Protein AF-A0A1I4SKR3-F1 (afdb_monomer_lite)

pLDDT: mean 77.82, std 13.97, range [30.53, 96.19]

Secondary structure (DSSP, 8-state):
---------HHHHHHHHHHHHHHTSPPPPBPP---SSS-EEEEEEE-EEEEEETTEEEEE-SS-EEEEEPPB--TTS-SS--B--PPEEEEEE--SEEEEEEEEEEETTEEEEEEEE-TTS--EEEEEEPPHHHHHHHHHHHHHHHHHHHHHHHHHHHHHHHHHTT-TTTTHHHHHHHHHHHHHHHHHHHHHHT--EEEEEEEEEEEEEEE-SSS-EEEEEETTS-EEE--SS---TT-EEEEEEEE-TTS--EEEEEEEE-

Structure (mmCIF, N/CA/C/O backbone):
data_AF-A0A1I4SKR3-F1
#
_entry.id   AF-A0A1I4SKR3-F1
#
loop_
_atom_site.group_PDB
_atom_site.id
_atom_site.type_symbol
_atom_site.label_atom_id
_atom_site.label_alt_id
_atom_site.label_comp_id
_atom_site.label_asym_id
_atom_site.label_entity_id
_atom_site.label_seq_id
_atom_site.pdbx_PDB_ins_code
_atom_site.Cartn_x
_atom_site.Cartn_y
_atom_site.Cartn_z
_atom_site.occupancy
_atom_site.B_iso_or_equiv
_atom_site.auth_seq_id
_atom_site.auth_comp_id
_atom_site.auth_asym_id
_atom_site.auth_atom_id
_atom_site.pdbx_PDB_model_num
ATOM 1 N N . MET A 1 1 ? -68.432 0.008 3.374 1.00 42.28 1 MET A N 1
ATOM 2 C CA . MET A 1 1 ? -66.997 0.333 3.504 1.00 42.28 1 MET A CA 1
ATOM 3 C C . MET A 1 1 ? -66.406 -0.691 4.451 1.00 42.28 1 MET A C 1
ATOM 5 O O . MET A 1 1 ? -66.532 -0.527 5.656 1.00 42.28 1 MET A O 1
ATOM 9 N N . GLU A 1 2 ? -65.888 -1.794 3.919 1.00 43.28 2 GLU A N 1
ATOM 10 C CA . GLU A 1 2 ? -65.204 -2.804 4.731 1.00 43.28 2 GLU A CA 1
ATOM 11 C C . GLU A 1 2 ? -63.733 -2.415 4.856 1.00 43.28 2 GLU A C 1
ATOM 13 O O . GLU A 1 2 ? -63.053 -2.149 3.867 1.00 43.28 2 GLU A O 1
ATOM 18 N N . SER A 1 3 ? -63.286 -2.293 6.101 1.00 49.47 3 SER A N 1
ATOM 19 C CA . SER A 1 3 ? -61.917 -1.965 6.473 1.00 49.47 3 SER A CA 1
ATOM 20 C C . SER A 1 3 ? -61.122 -3.269 6.516 1.00 49.47 3 SER A C 1
ATOM 22 O O . SER A 1 3 ? -61.355 -4.129 7.367 1.00 49.47 3 SER A O 1
ATOM 24 N N . THR A 1 4 ? -60.212 -3.439 5.560 1.00 56.16 4 THR A N 1
ATOM 25 C CA . THR A 1 4 ? -59.304 -4.585 5.514 1.00 56.16 4 THR A CA 1
ATOM 26 C C . THR A 1 4 ? -58.179 -4.354 6.518 1.00 56.16 4 THR A C 1
ATOM 28 O O . THR A 1 4 ? -57.256 -3.578 6.270 1.00 56.16 4 THR A O 1
ATOM 31 N N . GLN A 1 5 ? -58.254 -5.011 7.674 1.00 52.78 5 GLN A N 1
ATOM 32 C CA . GLN A 1 5 ? -57.160 -5.020 8.643 1.00 52.78 5 GLN A CA 1
ATOM 33 C C . GLN A 1 5 ? -56.020 -5.904 8.121 1.00 52.78 5 GLN A C 1
ATOM 35 O O . GLN A 1 5 ? -56.129 -7.128 8.069 1.00 52.78 5 GLN A O 1
ATOM 40 N N . SER A 1 6 ? -54.924 -5.264 7.713 1.00 67.12 6 SER A N 1
ATOM 41 C CA . SER A 1 6 ? -53.676 -5.936 7.344 1.00 67.12 6 SER A CA 1
ATOM 42 C C . SER A 1 6 ? -53.076 -6.632 8.568 1.00 67.12 6 SER A C 1
ATOM 44 O O . SER A 1 6 ? -52.784 -5.991 9.579 1.00 67.12 6 SER A O 1
ATOM 46 N N . THR A 1 7 ? -52.914 -7.952 8.488 1.00 81.00 7 THR A N 1
ATOM 47 C CA . THR A 1 7 ? -52.282 -8.772 9.526 1.00 81.00 7 THR A CA 1
ATOM 48 C C . THR A 1 7 ? -50.783 -8.867 9.247 1.00 81.00 7 THR A C 1
ATOM 50 O O . THR A 1 7 ? -50.362 -9.458 8.257 1.00 81.00 7 THR A O 1
ATOM 53 N N . LEU A 1 8 ? -49.975 -8.271 10.128 1.00 82.00 8 LEU A N 1
ATOM 54 C CA . LEU A 1 8 ? -48.512 -8.362 10.091 1.00 82.00 8 LEU A CA 1
ATOM 55 C C . LEU A 1 8 ? -48.060 -9.820 10.206 1.00 82.00 8 LEU A C 1
ATOM 57 O O . LEU A 1 8 ? -48.486 -10.549 11.106 1.00 82.00 8 LEU A O 1
ATOM 61 N N . THR A 1 9 ? -47.172 -10.241 9.308 1.00 90.81 9 THR A N 1
ATOM 62 C CA . THR A 1 9 ? -46.654 -11.607 9.308 1.00 90.81 9 THR A CA 1
ATOM 63 C C . THR A 1 9 ? -45.548 -11.773 10.351 1.00 90.81 9 THR A C 1
ATOM 65 O O . THR A 1 9 ? -44.894 -10.823 10.786 1.00 90.81 9 THR A O 1
ATOM 68 N N . LYS A 1 10 ? -45.277 -13.021 10.746 1.00 86.06 10 LYS A N 1
ATOM 69 C CA . LYS A 1 10 ? -44.179 -13.357 11.670 1.00 86.06 10 LYS A CA 1
ATOM 70 C C . LYS A 1 10 ? -42.808 -12.891 11.150 1.00 86.06 10 LYS A C 1
ATOM 72 O O . LYS A 1 10 ? -41.920 -12.593 11.946 1.00 86.06 10 LYS A O 1
ATOM 77 N N . GLN A 1 11 ? -42.654 -12.816 9.828 1.00 85.44 11 GLN A N 1
ATOM 78 C CA . GLN A 1 11 ? -41.444 -12.353 9.154 1.00 85.44 11 GLN A CA 1
ATOM 79 C C . GLN A 1 11 ? -41.268 -10.838 9.312 1.00 85.44 11 GLN A C 1
ATOM 81 O O . GLN A 1 11 ? -40.172 -10.392 9.645 1.00 85.44 11 GLN A O 1
ATOM 86 N N . ASP A 1 12 ? -42.356 -10.071 9.201 1.00 84.56 12 ASP A N 1
ATOM 87 C CA . ASP A 1 12 ? -42.346 -8.620 9.419 1.00 84.56 12 ASP A CA 1
ATOM 88 C C . ASP A 1 12 ? -41.968 -8.277 10.863 1.00 84.56 12 ASP A C 1
ATOM 90 O O . ASP A 1 12 ? -41.161 -7.383 11.101 1.00 84.56 12 ASP A O 1
ATOM 94 N N . ILE A 1 13 ? -42.474 -9.046 11.834 1.00 85.81 13 ILE A N 1
ATOM 95 C CA . ILE A 1 13 ? -42.134 -8.877 13.255 1.00 85.81 13 ILE A CA 1
ATOM 96 C C . ILE A 1 13 ? -40.645 -9.167 13.505 1.00 85.81 13 ILE A C 1
ATOM 98 O O . ILE A 1 13 ? -39.992 -8.449 14.262 1.00 85.81 13 ILE A O 1
ATOM 102 N N . GLN A 1 14 ? -40.073 -10.191 12.862 1.00 83.31 14 GLN A N 1
ATOM 103 C CA . GLN A 1 14 ? -38.639 -10.485 12.978 1.00 83.31 14 GLN A CA 1
ATOM 104 C C . GLN A 1 14 ? -37.768 -9.390 12.353 1.00 83.31 14 GLN A C 1
ATOM 106 O O . GLN A 1 14 ? -36.755 -9.011 12.941 1.00 83.31 14 GLN A O 1
ATOM 111 N N . LEU A 1 15 ? -38.178 -8.855 11.202 1.00 77.06 15 LEU A N 1
ATOM 112 C CA . LEU A 1 15 ? -37.478 -7.769 10.517 1.00 77.06 15 LEU A CA 1
ATOM 113 C C . LEU A 1 15 ? -37.535 -6.476 11.342 1.00 77.06 15 LEU A C 1
ATOM 115 O O . LEU A 1 15 ? -36.511 -5.823 11.535 1.00 77.06 15 LEU A O 1
ATOM 119 N N . LEU A 1 16 ? -38.696 -6.167 11.926 1.00 74.50 16 LEU A N 1
ATOM 120 C CA . LEU A 1 16 ? -38.876 -5.024 12.819 1.00 74.50 16 LEU A CA 1
ATOM 121 C C . LEU A 1 16 ? -38.010 -5.151 14.081 1.00 74.50 16 LEU A C 1
ATOM 123 O O . LEU A 1 16 ? -37.341 -4.196 14.465 1.00 74.50 16 LEU A O 1
ATOM 127 N N . ASN A 1 17 ? -37.955 -6.339 14.692 1.00 77.31 17 ASN A N 1
ATOM 128 C CA . ASN A 1 17 ? -37.116 -6.594 15.865 1.00 77.31 17 ASN A CA 1
ATOM 129 C C . ASN A 1 17 ? -35.616 -6.500 15.545 1.00 77.31 17 ASN A C 1
ATOM 131 O O . ASN A 1 17 ? -34.853 -5.976 16.354 1.00 77.31 17 ASN A O 1
ATOM 135 N N . ALA A 1 18 ? -35.187 -6.959 14.366 1.00 70.00 18 ALA A N 1
ATOM 136 C CA . ALA A 1 18 ? -33.804 -6.821 13.915 1.00 70.00 18 ALA A CA 1
ATOM 137 C C . ALA A 1 18 ? -33.423 -5.350 13.662 1.00 70.00 18 ALA A C 1
ATOM 139 O O . ALA A 1 18 ? -32.317 -4.933 14.010 1.00 70.00 18 ALA A O 1
ATOM 140 N N . LEU A 1 19 ? -34.344 -4.548 13.113 1.00 65.38 19 LEU A N 1
ATOM 141 C CA . LEU A 1 19 ? -34.159 -3.105 12.933 1.00 65.38 19 LEU A CA 1
ATOM 142 C C . LEU A 1 19 ? -34.101 -2.372 14.283 1.00 65.38 19 LEU A C 1
ATOM 144 O O . LEU A 1 19 ? -33.161 -1.613 14.518 1.00 65.38 19 LEU A O 1
ATOM 148 N N . TYR A 1 20 ? -35.014 -2.682 15.209 1.00 62.62 20 TYR A N 1
ATOM 149 C CA . TYR A 1 20 ? -35.018 -2.128 16.570 1.00 62.62 20 TYR A CA 1
ATOM 150 C C . TYR A 1 20 ? -33.764 -2.499 17.374 1.00 62.62 20 TYR A C 1
ATOM 152 O O . TYR A 1 20 ? -33.260 -1.688 18.153 1.00 62.62 20 TYR A O 1
ATOM 160 N N . ALA A 1 21 ? -33.233 -3.710 17.192 1.00 60.94 21 ALA A N 1
ATOM 161 C CA . ALA A 1 21 ? -31.987 -4.134 17.830 1.00 60.94 21 ALA A CA 1
ATOM 162 C C . ALA A 1 21 ? -30.763 -3.381 17.279 1.00 60.94 21 ALA A C 1
ATOM 164 O O . ALA A 1 21 ? -29.801 -3.154 18.012 1.00 60.94 21 ALA A O 1
ATOM 165 N N . ARG A 1 22 ? -30.806 -2.952 16.010 1.00 55.16 22 ARG A N 1
ATOM 166 C CA . ARG A 1 22 ? -29.762 -2.124 15.389 1.00 55.16 22 ARG A CA 1
ATOM 167 C C . ARG A 1 22 ? -29.790 -0.678 15.886 1.00 55.16 22 ARG A C 1
ATOM 169 O O . ARG A 1 22 ? -28.734 -0.081 16.051 1.00 55.16 22 ARG A O 1
ATOM 176 N N . GLU A 1 23 ? -30.978 -0.137 16.146 1.00 48.31 23 GLU A N 1
ATOM 177 C CA . GLU A 1 23 ? -31.173 1.251 16.590 1.00 48.31 23 GLU A CA 1
ATOM 178 C C . GLU A 1 23 ? -30.823 1.466 18.074 1.00 48.31 23 GLU A C 1
ATOM 180 O O . GLU A 1 23 ? -30.451 2.565 18.476 1.00 48.31 23 GLU A O 1
ATOM 185 N N . LYS A 1 24 ? -30.864 0.404 18.890 1.00 45.53 24 LYS A N 1
ATOM 186 C CA . LYS A 1 24 ? -30.485 0.441 20.313 1.00 45.53 24 LYS A CA 1
ATOM 187 C C . LYS A 1 24 ? -29.002 0.194 20.593 1.00 45.53 24 LYS A C 1
ATOM 189 O O . LYS A 1 24 ? -28.629 0.105 21.764 1.00 45.53 24 LYS A O 1
ATOM 194 N N . GLN A 1 25 ? -28.151 0.065 19.574 1.00 47.59 25 GLN A N 1
ATOM 195 C CA . GLN A 1 25 ? -26.717 -0.002 19.844 1.00 47.59 25 GLN A CA 1
ATOM 196 C C . GLN A 1 25 ? -26.271 1.332 20.461 1.00 47.59 25 GLN A C 1
ATOM 198 O O . GLN A 1 25 ? -26.585 2.386 19.901 1.00 47.59 25 GLN A O 1
ATOM 203 N N . PRO A 1 26 ? -25.596 1.314 21.627 1.00 53.06 26 PRO A N 1
ATOM 204 C CA . PRO A 1 26 ? -25.119 2.534 22.258 1.00 53.06 26 PRO A CA 1
ATOM 205 C C . PRO A 1 26 ? -24.290 3.312 21.241 1.00 53.06 26 PRO A C 1
ATOM 207 O O . PRO A 1 26 ? -23.460 2.730 20.539 1.00 53.06 26 PRO A O 1
ATOM 210 N N . ILE A 1 27 ? -24.548 4.618 21.138 1.00 55.78 27 ILE A N 1
ATOM 211 C CA . ILE A 1 27 ? -23.764 5.504 20.278 1.00 55.78 27 ILE A CA 1
ATOM 212 C C . ILE A 1 27 ? -22.307 5.303 20.697 1.00 55.78 27 ILE A C 1
ATOM 214 O O . ILE A 1 27 ? -21.999 5.562 21.863 1.00 55.78 27 ILE A O 1
ATOM 218 N N . PRO A 1 28 ? -21.426 4.809 19.807 1.00 58.53 28 PRO A N 1
ATOM 219 C CA . PRO A 1 28 ? -20.050 4.555 20.184 1.00 58.53 28 PRO A CA 1
ATOM 220 C C . PRO A 1 28 ? -19.470 5.866 20.706 1.00 58.53 28 PRO A C 1
ATOM 222 O O . PRO A 1 28 ? -19.569 6.906 20.053 1.00 58.53 28 PRO A O 1
ATOM 225 N N . THR A 1 29 ? -18.937 5.836 21.921 1.00 71.25 29 THR A N 1
ATOM 226 C CA . THR A 1 29 ? -18.382 7.025 22.561 1.00 71.25 29 THR A CA 1
ATOM 227 C C . THR A 1 29 ? -17.075 7.376 21.863 1.00 71.25 29 THR A C 1
ATOM 229 O O . THR A 1 29 ? -16.289 6.497 21.505 1.00 71.25 29 THR A O 1
ATOM 232 N N . LYS A 1 30 ? -16.821 8.665 21.630 1.00 72.94 30 LYS A N 1
ATOM 233 C CA . LYS A 1 30 ? -15.507 9.085 21.137 1.00 72.94 30 LYS A CA 1
ATOM 234 C C . LYS A 1 30 ? -14.473 8.707 22.194 1.00 72.94 30 LYS A C 1
ATOM 236 O O . LYS A 1 30 ? -14.622 9.123 23.343 1.00 72.94 30 LYS A O 1
ATOM 241 N N . LEU A 1 31 ? -13.453 7.938 21.819 1.00 71.44 31 LEU A N 1
ATOM 242 C CA . LEU A 1 31 ? -12.394 7.580 22.761 1.00 71.44 31 LEU A CA 1
ATOM 243 C C . LEU A 1 31 ? -11.727 8.873 23.257 1.00 71.44 31 LEU A C 1
ATOM 245 O O . LEU A 1 31 ? -11.331 9.718 22.451 1.00 71.44 31 LEU A O 1
ATOM 249 N N . LEU A 1 32 ? -11.699 9.065 24.581 1.00 60.09 32 LEU A N 1
ATOM 250 C CA . LEU A 1 32 ? -11.096 10.236 25.216 1.00 60.09 32 LEU A CA 1
ATOM 251 C C . LEU A 1 32 ? -9.580 10.155 25.057 1.00 60.09 32 LEU A C 1
ATOM 253 O O . LEU A 1 32 ? -8.965 9.145 25.391 1.00 60.09 32 LEU A O 1
ATOM 257 N N . LEU A 1 33 ? -8.990 11.228 24.544 1.00 58.34 33 LEU A N 1
ATOM 258 C CA . LEU A 1 33 ? -7.577 11.274 24.192 1.00 58.34 33 LEU A CA 1
ATOM 259 C C . LEU A 1 33 ? -6.827 12.136 25.188 1.00 58.34 33 LEU A C 1
ATOM 261 O O . LEU A 1 33 ? -7.267 13.242 25.508 1.00 58.34 33 LEU A O 1
ATOM 265 N N . LEU A 1 34 ? -5.690 11.634 25.670 1.00 55.34 34 LEU A N 1
ATOM 266 C CA . LEU A 1 34 ? -4.773 12.462 26.440 1.00 55.34 34 LEU A CA 1
ATOM 267 C C . LEU A 1 34 ? -4.156 13.508 25.508 1.00 55.34 34 LEU A C 1
ATOM 269 O O . LEU A 1 34 ? -3.667 13.193 24.428 1.00 55.34 34 LEU A O 1
ATOM 273 N N . ASN A 1 35 ? -4.201 14.764 25.926 1.00 51.62 35 ASN A N 1
ATOM 274 C CA . ASN A 1 35 ? -3.724 15.887 25.136 1.00 51.62 35 ASN A CA 1
ATOM 275 C C . ASN A 1 35 ? -2.200 15.998 25.295 1.00 51.62 35 ASN A C 1
ATOM 277 O O . ASN A 1 35 ? -1.702 16.627 26.230 1.00 51.62 35 ASN A O 1
ATOM 281 N N . SER A 1 36 ? -1.452 15.317 24.430 1.00 57.09 36 SER A N 1
ATOM 282 C CA . SER A 1 36 ? 0.006 15.422 24.361 1.00 57.09 36 SER A CA 1
ATOM 283 C C . SER A 1 36 ? 0.501 15.019 22.971 1.00 57.09 36 SER A C 1
ATOM 285 O O . SER A 1 36 ? -0.023 14.079 22.379 1.00 57.09 36 SER A O 1
ATOM 287 N N . ASN A 1 37 ? 1.554 15.682 22.466 1.00 66.94 37 ASN A N 1
ATOM 288 C CA . ASN A 1 37 ? 2.295 15.342 21.229 1.00 66.94 37 ASN A CA 1
ATOM 289 C C . ASN A 1 37 ? 3.022 13.976 21.319 1.00 66.94 37 ASN A C 1
ATOM 291 O O . ASN A 1 37 ? 4.115 13.775 20.793 1.00 66.94 37 ASN A O 1
ATOM 295 N N . THR A 1 38 ? 2.455 13.039 22.061 1.00 80.88 38 THR A N 1
ATOM 296 C CA . THR A 1 38 ? 2.949 11.696 22.306 1.00 80.88 38 THR A CA 1
ATOM 297 C C . THR A 1 38 ? 2.208 10.741 21.396 1.00 80.88 38 THR A C 1
ATOM 299 O O . THR A 1 38 ? 0.989 10.825 21.252 1.00 80.88 38 THR A O 1
ATOM 302 N N . LYS A 1 39 ? 2.942 9.791 20.825 1.00 87.25 39 LYS A N 1
ATOM 303 C CA . LYS A 1 39 ? 2.353 8.666 20.107 1.00 87.25 39 LYS A CA 1
ATOM 304 C C . LYS A 1 39 ? 1.364 7.932 21.019 1.00 87.25 39 LYS A C 1
ATOM 306 O O . LYS A 1 39 ? 1.722 7.535 22.124 1.00 87.25 39 LYS A O 1
ATOM 311 N N . GLN A 1 40 ? 0.148 7.737 20.531 1.00 91.38 40 GLN A N 1
ATOM 312 C CA . GLN A 1 40 ? -0.914 6.988 21.192 1.00 91.38 40 GLN A CA 1
ATOM 313 C C . GLN A 1 40 ? -1.225 5.722 20.410 1.00 91.38 40 GLN A C 1
ATOM 315 O O . GLN A 1 40 ? -0.973 5.642 19.203 1.00 91.38 40 GLN A O 1
ATOM 320 N N . GLN A 1 41 ? -1.748 4.723 21.117 1.00 92.75 41 GLN A N 1
ATOM 321 C CA . GLN A 1 41 ? -2.132 3.449 20.532 1.00 92.75 41 GLN A CA 1
ATOM 322 C C . GLN A 1 41 ? -3.514 3.024 21.013 1.00 92.75 41 GLN A C 1
ATOM 324 O O . GLN A 1 41 ? -3.855 3.206 22.178 1.00 92.75 41 GLN A O 1
ATOM 329 N N . VAL A 1 42 ? -4.300 2.461 20.100 1.00 93.00 42 VAL A N 1
ATOM 330 C CA . VAL A 1 42 ? -5.578 1.806 20.389 1.00 93.00 42 VAL A CA 1
ATOM 331 C C . VAL A 1 42 ? -5.518 0.418 19.770 1.00 93.00 42 VAL A C 1
ATOM 333 O O . VAL A 1 42 ? -5.197 0.283 18.590 1.00 93.00 42 VAL A O 1
ATOM 336 N N . ASN A 1 43 ? -5.804 -0.598 20.578 1.00 94.44 43 ASN A N 1
ATOM 337 C CA . ASN A 1 43 ? -5.942 -1.982 20.145 1.00 94.44 43 ASN A CA 1
ATOM 338 C C . ASN A 1 43 ? -7.414 -2.379 20.283 1.00 94.44 43 ASN A C 1
ATOM 340 O O . ASN A 1 43 ? -8.034 -2.091 21.307 1.00 94.44 43 ASN A O 1
ATOM 344 N N . GLY A 1 44 ? -7.969 -3.017 19.260 1.00 93.94 44 GLY A N 1
ATOM 345 C CA . GLY A 1 44 ? -9.296 -3.604 19.332 1.00 93.94 44 GLY A CA 1
ATOM 346 C C . GLY A 1 44 ? -9.720 -4.246 18.020 1.00 93.94 44 GLY A C 1
ATOM 347 O O . GLY A 1 44 ? -9.011 -4.206 17.016 1.00 93.94 44 GLY A O 1
ATOM 348 N N . ILE A 1 45 ? -10.920 -4.822 18.017 1.00 94.94 45 ILE A N 1
ATOM 349 C CA . ILE A 1 45 ? -11.530 -5.358 16.798 1.00 94.94 45 ILE A CA 1
ATOM 350 C C . ILE A 1 45 ? -12.130 -4.196 16.007 1.00 94.94 45 ILE A C 1
ATOM 352 O O . ILE A 1 45 ? -13.036 -3.513 16.489 1.00 94.94 45 ILE A O 1
ATOM 356 N N . LEU A 1 46 ? -11.640 -3.981 14.785 1.00 95.38 46 LEU A N 1
ATOM 357 C CA . LEU A 1 46 ? -12.173 -2.967 13.881 1.00 95.38 46 LEU A CA 1
ATOM 358 C C . LEU A 1 46 ? -13.521 -3.430 13.327 1.00 95.38 46 LEU A C 1
ATOM 360 O O . LEU A 1 46 ? -13.571 -4.211 12.382 1.00 95.38 46 LEU A O 1
ATOM 364 N N . LEU A 1 47 ? -14.621 -2.948 13.896 1.00 95.50 47 LEU A N 1
ATOM 365 C CA . LEU A 1 47 ? -15.973 -3.329 13.478 1.00 95.50 47 LEU A CA 1
ATOM 366 C C . LEU A 1 47 ? -16.381 -2.633 12.182 1.00 95.50 47 LEU A C 1
ATOM 368 O O . LEU A 1 47 ? -17.030 -3.214 11.315 1.00 95.50 47 LEU A O 1
ATOM 372 N N . HIS A 1 48 ? -16.017 -1.361 12.057 1.00 94.38 48 HIS A N 1
ATOM 373 C CA . HIS A 1 48 ? -16.385 -0.548 10.913 1.00 94.38 48 HIS A CA 1
ATOM 374 C C . HIS A 1 48 ? -15.355 0.553 10.692 1.00 94.38 48 HIS A C 1
ATOM 376 O O . HIS A 1 48 ? -14.850 1.140 11.645 1.00 94.38 48 HIS A O 1
ATOM 382 N N . ALA A 1 49 ? -15.084 0.868 9.431 1.00 94.94 49 ALA A N 1
ATOM 383 C CA . ALA A 1 49 ? -14.317 2.039 9.053 1.00 94.94 49 ALA A CA 1
ATOM 384 C C . ALA A 1 49 ? -15.043 2.762 7.921 1.00 94.94 49 ALA A C 1
ATOM 386 O O . ALA A 1 49 ? -15.536 2.132 6.983 1.00 94.94 49 ALA A O 1
ATOM 387 N N . LYS A 1 50 ? -15.140 4.088 8.027 1.00 95.12 50 LYS A N 1
ATOM 388 C CA . LYS A 1 50 ? -15.771 4.917 6.997 1.00 95.12 50 LYS A CA 1
ATOM 389 C C . LYS A 1 50 ? -15.048 6.233 6.803 1.00 95.12 50 LYS A C 1
ATOM 391 O O . LYS A 1 50 ? -14.600 6.859 7.762 1.00 95.12 50 LYS A O 1
ATOM 396 N N . LEU A 1 51 ? -15.012 6.679 5.557 1.00 93.75 51 LEU A N 1
ATOM 397 C CA . LEU A 1 51 ? -14.613 8.032 5.206 1.00 93.75 51 LEU A CA 1
ATOM 398 C C . LEU A 1 51 ? -15.709 9.004 5.678 1.00 93.75 51 LEU A C 1
ATOM 400 O O . LEU A 1 51 ? -16.857 8.891 5.251 1.00 93.75 51 LEU A O 1
ATOM 404 N N . THR A 1 52 ? -15.389 9.908 6.605 1.00 90.44 52 THR A N 1
ATOM 405 C CA . THR A 1 52 ? -16.355 10.882 7.156 1.00 90.44 52 THR A CA 1
ATOM 406 C C . THR A 1 52 ? -16.230 12.246 6.499 1.00 90.44 52 THR A C 1
ATOM 408 O O . THR A 1 52 ? -17.227 12.859 6.131 1.00 90.44 52 THR A O 1
ATOM 411 N N . LEU A 1 53 ? -14.996 12.705 6.343 1.00 85.44 53 LEU A N 1
ATOM 412 C CA . LEU A 1 53 ? -14.612 13.880 5.574 1.00 85.44 53 LEU A CA 1
ATOM 413 C C . LEU A 1 53 ? -13.610 13.420 4.521 1.00 85.44 53 LEU A C 1
ATOM 415 O O . LEU A 1 53 ? -12.965 12.393 4.716 1.00 85.44 53 LEU A O 1
ATOM 419 N N . GLN A 1 54 ? -13.403 14.208 3.467 1.00 82.19 54 GLN A N 1
ATOM 420 C CA . GLN A 1 54 ? -12.478 13.887 2.370 1.00 82.19 54 GLN A CA 1
ATOM 421 C C . GLN A 1 54 ? -11.022 13.615 2.811 1.00 82.19 54 GLN A C 1
ATOM 423 O O . GLN A 1 54 ? -10.191 13.323 1.976 1.00 82.19 54 GLN A O 1
ATOM 428 N N . GLN A 1 55 ? -10.657 13.714 4.090 1.00 83.56 55 GLN A N 1
ATOM 429 C CA . GLN A 1 55 ? -9.305 13.428 4.598 1.00 83.56 55 GLN A CA 1
ATOM 430 C C . GLN A 1 55 ? -9.309 12.612 5.900 1.00 83.56 55 GLN A C 1
ATOM 432 O O . GLN A 1 55 ? -8.243 12.312 6.439 1.00 83.56 55 GLN A O 1
ATOM 437 N N . THR A 1 56 ? -10.489 12.280 6.434 1.00 91.06 56 THR A N 1
ATOM 438 C CA . THR A 1 56 ? -10.642 11.698 7.772 1.00 91.06 56 THR A CA 1
ATOM 439 C C . THR A 1 56 ? -11.406 10.391 7.688 1.00 91.06 56 THR A C 1
ATOM 441 O O . THR A 1 56 ? -12.511 10.331 7.146 1.00 91.06 56 THR A O 1
ATOM 444 N N . ILE A 1 57 ? -10.830 9.355 8.285 1.00 94.38 57 ILE A N 1
ATOM 445 C CA . ILE A 1 57 ? -11.431 8.035 8.399 1.00 94.38 57 ILE A CA 1
ATOM 446 C C . ILE A 1 57 ? -11.822 7.824 9.857 1.00 94.38 57 ILE A C 1
ATOM 448 O O . ILE A 1 57 ? -11.008 7.987 10.766 1.00 94.38 57 ILE A O 1
ATOM 452 N N . ARG A 1 58 ? -13.088 7.470 10.070 1.00 95.88 58 ARG A N 1
ATOM 453 C CA . ARG A 1 58 ? -13.603 7.041 11.366 1.00 95.88 58 ARG A CA 1
ATOM 454 C C . ARG A 1 58 ? -13.409 5.545 11.502 1.00 95.88 58 ARG A C 1
ATOM 456 O O . ARG A 1 58 ? -14.082 4.795 10.800 1.00 95.88 58 ARG A O 1
ATOM 463 N N . TYR A 1 59 ? -12.558 5.138 12.431 1.00 96.19 59 TYR A N 1
ATOM 464 C CA . TYR A 1 59 ? -12.384 3.754 12.857 1.00 96.19 59 TYR A CA 1
ATOM 465 C C . TYR A 1 59 ? -13.296 3.496 14.056 1.00 96.19 59 TYR A C 1
ATOM 467 O O . TYR A 1 59 ? -13.256 4.232 15.040 1.00 96.19 59 TYR A O 1
ATOM 475 N N . THR A 1 60 ? -14.164 2.495 13.967 1.00 96.19 60 THR A N 1
ATOM 476 C CA . THR A 1 60 ? -15.120 2.123 15.015 1.00 96.19 60 THR A CA 1
ATOM 477 C C . THR A 1 60 ? -14.761 0.759 15.584 1.00 96.19 60 THR A C 1
ATOM 479 O O . THR A 1 60 ? -14.650 -0.227 14.855 1.00 96.19 60 THR A O 1
ATOM 482 N N . PHE A 1 61 ? -14.615 0.733 16.901 1.00 95.00 61 PHE A N 1
ATOM 483 C CA . PHE A 1 61 ? -14.324 -0.420 17.739 1.00 95.00 61 PHE A CA 1
ATOM 484 C C . PHE A 1 61 ? -15.545 -0.749 18.603 1.00 95.00 61 PHE A C 1
ATOM 486 O O . PHE A 1 61 ? -16.542 -0.026 18.580 1.00 95.00 61 PHE A O 1
ATOM 493 N N . THR A 1 62 ? -15.466 -1.820 19.39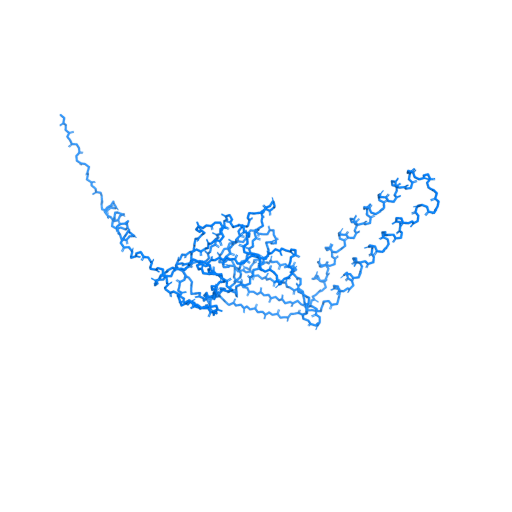2 1.00 89.88 62 THR A N 1
ATOM 494 C CA . THR A 1 62 ? -16.499 -2.166 20.385 1.00 89.88 62 THR A CA 1
ATOM 495 C C . THR A 1 62 ? -16.712 -1.053 21.408 1.00 89.88 62 THR A C 1
ATOM 497 O O . THR A 1 62 ? -17.848 -0.751 21.763 1.00 89.88 62 THR A O 1
ATOM 500 N N . ASP A 1 63 ? -15.623 -0.408 21.826 1.00 87.44 63 ASP A N 1
ATOM 501 C CA . ASP A 1 63 ? -15.619 0.483 22.991 1.00 87.44 63 ASP A CA 1
ATOM 5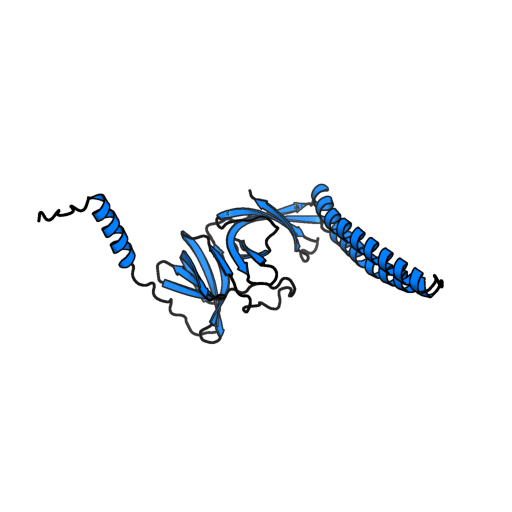02 C C . ASP A 1 63 ? -15.697 1.968 22.602 1.00 87.44 63 ASP A C 1
ATOM 504 O O . ASP A 1 63 ? -15.710 2.851 23.460 1.00 87.44 63 ASP A O 1
ATOM 508 N N . GLY A 1 64 ? -15.744 2.269 21.301 1.00 92.06 64 GLY A N 1
ATOM 509 C CA . GLY A 1 64 ? -15.809 3.641 20.821 1.00 92.06 64 GLY A CA 1
ATOM 510 C C . GLY A 1 64 ? -15.371 3.830 19.378 1.00 92.06 64 GLY A C 1
ATOM 511 O O . GLY A 1 64 ? -15.225 2.883 18.608 1.00 92.06 64 GLY A O 1
ATOM 512 N N . TYR A 1 65 ? -15.157 5.086 18.997 1.00 94.31 65 TYR A N 1
ATOM 513 C CA . TYR A 1 65 ? -14.617 5.433 17.683 1.00 94.31 65 TYR A CA 1
ATOM 514 C C . TYR A 1 65 ? -13.482 6.451 17.767 1.00 94.31 65 TYR A C 1
ATOM 516 O O . TYR A 1 65 ? -13.363 7.212 18.733 1.00 94.31 65 TYR A O 1
ATOM 524 N N . LEU A 1 66 ? -12.679 6.473 16.705 1.00 94.00 66 LEU A N 1
ATOM 525 C CA . LEU A 1 66 ? -11.544 7.361 16.527 1.00 94.00 66 LEU A CA 1
ATOM 526 C C . LEU A 1 66 ? -11.545 7.941 15.110 1.00 94.00 66 LEU A C 1
ATOM 528 O O . LEU A 1 66 ? -11.651 7.203 14.133 1.00 94.00 66 LEU A O 1
ATOM 532 N N . ASP A 1 67 ? -11.428 9.262 15.005 1.00 94.50 67 ASP A N 1
ATOM 533 C CA . ASP A 1 67 ? -11.403 9.983 13.731 1.00 94.50 67 ASP A CA 1
ATOM 534 C C . ASP A 1 67 ? -9.959 10.356 13.400 1.00 94.50 67 ASP A C 1
ATOM 536 O O . ASP A 1 67 ? -9.397 11.264 14.010 1.00 94.50 67 ASP A O 1
ATOM 540 N N . LEU A 1 68 ? -9.360 9.666 12.430 1.00 92.62 68 LEU A N 1
ATOM 541 C CA . LEU A 1 68 ? -7.956 9.843 12.074 1.00 92.62 68 LEU A CA 1
ATOM 542 C C . LEU A 1 68 ? -7.797 10.368 10.654 1.00 92.62 68 LEU A C 1
ATOM 544 O O . LEU A 1 68 ? -8.415 9.872 9.710 1.00 92.62 68 LEU A O 1
ATOM 548 N N . ARG A 1 69 ? -6.904 11.344 10.492 1.00 90.69 69 ARG A N 1
ATOM 549 C CA . ARG A 1 69 ? -6.419 11.770 9.182 1.00 90.69 69 ARG A CA 1
ATOM 550 C C . ARG A 1 69 ? -5.352 10.822 8.677 1.00 90.69 69 ARG A C 1
ATOM 552 O O . ARG A 1 69 ? -4.463 10.430 9.433 1.00 90.69 69 ARG A O 1
ATOM 559 N N . ILE A 1 70 ? -5.419 10.492 7.395 1.00 86.94 70 ILE A N 1
ATOM 560 C CA . ILE A 1 70 ? -4.474 9.561 6.785 1.00 86.94 70 ILE A CA 1
ATOM 561 C C . ILE A 1 70 ? -3.354 10.334 6.096 1.00 86.94 70 ILE A C 1
ATOM 563 O O . ILE A 1 70 ? -3.634 11.099 5.172 1.00 86.94 70 ILE A O 1
ATOM 567 N N . PRO A 1 71 ? -2.086 10.143 6.498 1.00 78.56 71 PRO A N 1
ATOM 568 C CA . PRO A 1 71 ? -0.975 10.551 5.662 1.00 78.56 71 PRO A CA 1
ATOM 569 C C . PRO A 1 71 ? -1.011 9.742 4.377 1.00 78.56 71 PRO A C 1
ATOM 571 O O . PRO A 1 71 ? -1.002 8.510 4.404 1.00 78.56 71 PRO A O 1
ATOM 574 N N . THR A 1 72 ? -0.986 10.441 3.256 1.00 70.81 72 THR A N 1
ATOM 575 C CA . THR A 1 72 ? -0.768 9.813 1.956 1.00 70.81 72 THR A CA 1
ATOM 576 C C . THR A 1 72 ? 0.604 10.235 1.455 1.00 70.81 72 THR A C 1
ATOM 578 O O . THR A 1 72 ? 1.104 11.316 1.788 1.00 70.81 72 THR A O 1
ATOM 581 N N . LYS A 1 73 ? 1.253 9.349 0.703 1.00 62.91 73 LYS A N 1
ATOM 582 C CA . LYS A 1 73 ? 2.496 9.693 0.016 1.00 62.91 73 LYS A CA 1
ATOM 583 C C . LYS A 1 73 ? 2.141 10.347 -1.310 1.00 62.91 73 LYS A C 1
ATOM 585 O O . LYS A 1 73 ? 1.294 9.822 -2.031 1.00 62.91 73 LYS A O 1
ATOM 590 N N . ASP A 1 74 ? 2.793 11.463 -1.596 1.00 50.72 74 ASP A N 1
ATOM 591 C CA . ASP A 1 74 ? 2.879 12.004 -2.946 1.00 50.72 74 ASP A CA 1
ATOM 592 C C . ASP A 1 74 ? 4.043 11.284 -3.638 1.00 50.72 74 ASP A C 1
ATOM 594 O O . ASP A 1 74 ? 5.131 11.204 -3.060 1.00 50.72 74 ASP A O 1
ATOM 598 N N . GLU A 1 75 ? 3.837 10.709 -4.824 1.00 42.41 75 GLU A N 1
ATOM 599 C CA . GLU A 1 75 ? 4.871 9.907 -5.510 1.00 42.41 75 GLU A CA 1
ATOM 600 C C . GLU A 1 75 ? 6.148 10.719 -5.811 1.00 42.41 75 GLU A C 1
ATOM 602 O O . GLU A 1 75 ? 7.228 10.151 -5.967 1.00 42.41 75 GLU A O 1
ATOM 607 N N . LEU A 1 76 ? 6.040 12.052 -5.818 1.00 34.88 76 LEU A N 1
ATOM 608 C CA . LEU A 1 76 ? 7.129 12.995 -6.074 1.00 34.88 76 LEU A CA 1
ATOM 609 C C . LEU A 1 76 ? 8.018 13.302 -4.856 1.00 34.88 76 LEU A C 1
ATOM 611 O O . LEU A 1 76 ? 9.179 13.665 -5.039 1.00 34.88 76 LEU A O 1
ATOM 615 N N . ASN A 1 77 ? 7.529 13.123 -3.625 1.00 30.53 77 ASN A N 1
ATOM 616 C CA . ASN A 1 77 ? 8.259 13.504 -2.411 1.00 30.53 77 ASN A CA 1
ATOM 617 C C . ASN A 1 77 ? 8.664 12.259 -1.621 1.00 30.53 77 ASN A C 1
ATOM 619 O O . ASN A 1 77 ? 7.939 11.759 -0.760 1.00 30.53 77 ASN A O 1
ATOM 623 N N . GLY A 1 78 ? 9.854 11.737 -1.922 1.00 35.00 78 GLY A N 1
ATOM 624 C CA . GLY A 1 78 ? 10.424 10.598 -1.209 1.00 35.00 78 GLY A CA 1
ATOM 625 C C . GLY A 1 78 ? 10.444 10.824 0.304 1.00 35.00 78 GLY A C 1
ATOM 626 O O . GLY A 1 78 ? 11.051 11.785 0.749 1.00 35.00 78 GLY A O 1
ATOM 627 N N . TYR A 1 79 ? 9.795 9.928 1.059 1.00 37.62 79 TYR A N 1
ATOM 628 C CA . TYR A 1 79 ? 9.834 9.647 2.514 1.00 37.62 79 TYR A CA 1
ATOM 629 C C . TYR A 1 79 ? 9.909 10.790 3.556 1.00 37.62 79 TYR A C 1
ATOM 631 O O . TYR A 1 79 ? 9.791 10.491 4.742 1.00 37.62 79 TYR A O 1
ATOM 639 N N . ARG A 1 80 ? 10.103 12.057 3.185 1.00 37.56 80 ARG A N 1
ATOM 640 C CA . ARG A 1 80 ? 10.415 13.154 4.111 1.00 37.56 80 ARG A CA 1
ATOM 641 C C . ARG A 1 80 ? 9.218 14.046 4.416 1.00 37.56 80 ARG A C 1
ATOM 643 O O . ARG A 1 80 ? 9.107 14.479 5.556 1.00 37.56 80 ARG A O 1
ATOM 650 N N . ASP A 1 81 ? 8.284 14.210 3.478 1.00 45.97 81 ASP A N 1
ATOM 651 C CA . ASP A 1 81 ? 7.137 15.105 3.652 1.00 45.97 81 ASP A CA 1
ATOM 652 C C . ASP A 1 81 ? 5.816 14.341 3.500 1.00 45.97 81 ASP A C 1
ATOM 654 O O . ASP A 1 81 ? 5.312 14.117 2.400 1.00 45.97 81 ASP A O 1
ATOM 658 N N . PHE A 1 82 ? 5.240 13.909 4.626 1.00 54.50 82 PHE A N 1
ATOM 659 C CA . PHE A 1 82 ? 3.885 13.358 4.641 1.00 54.50 82 PHE A CA 1
ATOM 660 C C . PHE A 1 82 ? 2.881 14.450 4.260 1.00 54.50 82 PHE A C 1
ATOM 662 O O . PHE A 1 82 ? 2.757 15.462 4.955 1.00 54.50 82 PHE A O 1
ATOM 669 N N . ASN A 1 83 ? 2.137 14.236 3.172 1.00 60.22 83 ASN A N 1
ATOM 670 C CA . ASN A 1 83 ? 1.094 15.155 2.748 1.00 60.22 83 ASN A CA 1
ATOM 671 C C . ASN A 1 83 ? -0.263 14.705 3.314 1.00 60.22 83 ASN A C 1
ATOM 673 O O . ASN A 1 83 ? -0.836 13.689 2.916 1.00 60.22 83 ASN A O 1
ATOM 677 N N . TYR A 1 84 ? -0.783 15.487 4.260 1.00 65.50 84 TYR A N 1
ATOM 678 C CA . TYR A 1 84 ? -2.117 15.299 4.847 1.00 65.50 84 TYR A CA 1
ATOM 679 C C . TYR A 1 84 ? -3.213 16.074 4.100 1.00 65.50 84 TYR A C 1
ATOM 681 O O . TYR A 1 84 ? -4.346 16.131 4.574 1.00 65.50 84 TYR A O 1
ATOM 689 N N . LYS A 1 85 ? -2.873 16.746 2.990 1.00 67.12 85 LYS A N 1
ATOM 690 C CA . LYS A 1 85 ? -3.815 17.559 2.206 1.00 67.12 85 LYS A CA 1
ATOM 691 C C . LYS A 1 85 ? -4.535 16.766 1.122 1.00 67.12 85 LYS A C 1
ATOM 693 O O . LYS A 1 85 ? -5.544 17.251 0.619 1.00 67.12 85 LYS A O 1
ATOM 698 N N . ASN A 1 86 ? -4.041 15.587 0.758 1.00 74.94 86 ASN A N 1
ATOM 699 C CA . ASN A 1 86 ? -4.658 14.813 -0.310 1.00 74.94 86 ASN A CA 1
ATOM 700 C C . ASN A 1 86 ? -6.047 14.354 0.119 1.00 74.94 86 ASN A C 1
ATOM 702 O O . ASN A 1 86 ? -6.233 13.808 1.208 1.00 74.94 86 ASN A O 1
ATOM 706 N N . THR A 1 87 ? -7.018 14.613 -0.743 1.00 85.44 87 THR A N 1
ATOM 707 C CA . THR A 1 87 ? -8.399 14.209 -0.545 1.00 85.44 87 THR A CA 1
ATOM 708 C C . THR A 1 87 ? -8.577 12.760 -0.993 1.00 85.44 87 THR A C 1
ATOM 710 O O . THR A 1 87 ? -8.045 12.329 -2.010 1.00 85.44 87 THR A O 1
ATOM 713 N N . ILE A 1 88 ? -9.300 11.985 -0.198 1.00 88.62 88 ILE A N 1
ATOM 714 C CA . ILE A 1 88 ? -9.694 10.605 -0.439 1.00 88.62 88 ILE A CA 1
ATOM 715 C C . ILE A 1 88 ? -11.146 10.655 -0.906 1.00 88.62 88 ILE A C 1
ATOM 717 O O . ILE A 1 88 ? -12.003 11.162 -0.184 1.00 88.62 88 ILE A O 1
ATOM 721 N N . ASP A 1 89 ? -11.422 10.125 -2.093 1.00 90.19 89 ASP A N 1
ATOM 722 C CA . ASP A 1 89 ? -12.779 10.029 -2.640 1.00 90.19 89 ASP A CA 1
ATOM 723 C C . ASP A 1 89 ? -13.496 8.780 -2.152 1.00 90.19 89 ASP A C 1
ATOM 725 O O . ASP A 1 89 ? -14.687 8.793 -1.836 1.00 90.19 89 ASP A O 1
ATOM 729 N N . LYS A 1 90 ? -12.768 7.662 -2.135 1.00 91.25 90 LYS A N 1
ATOM 730 C CA . LYS A 1 90 ? -13.303 6.346 -1.790 1.00 91.25 90 LYS A CA 1
ATOM 731 C C . LYS A 1 90 ? -12.302 5.607 -0.931 1.00 91.25 90 LYS A C 1
ATOM 733 O O . LYS A 1 90 ? -11.105 5.632 -1.203 1.00 91.25 90 LYS A O 1
ATOM 738 N N . ALA A 1 91 ? -12.806 4.921 0.083 1.00 93.38 91 ALA A N 1
ATOM 739 C CA . ALA A 1 91 ? -12.000 4.069 0.933 1.00 93.38 91 ALA A CA 1
ATOM 740 C C . ALA A 1 91 ? -12.760 2.776 1.235 1.00 93.38 91 ALA A C 1
ATOM 742 O O . ALA A 1 91 ? -13.933 2.816 1.610 1.00 93.38 91 ALA A O 1
ATOM 743 N N . TYR A 1 92 ? -12.086 1.644 1.062 1.00 95.12 92 TYR A N 1
ATOM 744 C CA . TYR A 1 92 ? -12.583 0.320 1.421 1.00 95.12 92 TYR A CA 1
ATOM 745 C C . TYR A 1 92 ? -11.657 -0.285 2.464 1.00 95.12 92 TYR A C 1
ATOM 747 O O . TYR A 1 92 ? -10.442 -0.132 2.365 1.00 95.12 92 TYR A O 1
ATOM 755 N N . PHE A 1 93 ? -12.228 -0.985 3.439 1.00 95.19 93 PHE A N 1
ATOM 756 C CA . PHE A 1 93 ? -11.497 -1.473 4.603 1.00 95.19 93 PHE A CA 1
ATOM 757 C C . PHE A 1 93 ? -11.853 -2.915 4.900 1.00 95.19 93 PHE A C 1
ATOM 759 O O . PHE A 1 93 ? -13.000 -3.339 4.727 1.00 95.19 93 PHE A O 1
ATOM 766 N N . LEU A 1 94 ? -10.872 -3.636 5.417 1.00 94.94 94 LEU A N 1
ATOM 767 C CA . LEU A 1 94 ? -11.065 -4.930 6.031 1.00 94.94 94 LEU A CA 1
ATOM 768 C C . LEU A 1 94 ? -11.600 -4.724 7.452 1.00 94.94 94 LEU A C 1
ATOM 770 O O . LEU A 1 94 ? -11.018 -3.994 8.248 1.00 94.94 94 LEU A O 1
ATOM 774 N N . THR A 1 95 ? -12.747 -5.324 7.752 1.00 95.12 95 THR A N 1
ATOM 775 C CA . THR A 1 95 ? -13.455 -5.160 9.034 1.00 95.12 95 THR A CA 1
ATOM 776 C C . THR A 1 95 ? -13.544 -6.494 9.772 1.00 95.12 95 THR A C 1
ATOM 778 O O . THR A 1 95 ? -13.118 -7.527 9.258 1.00 95.12 95 THR A O 1
ATOM 781 N N . ASN A 1 96 ? -14.055 -6.473 11.002 1.00 95.00 96 ASN A N 1
ATOM 782 C CA . ASN A 1 96 ? -14.129 -7.608 11.923 1.00 95.00 96 ASN A CA 1
ATOM 783 C C . ASN A 1 96 ? -12.775 -8.292 12.157 1.00 95.00 96 ASN A C 1
ATOM 785 O O . ASN A 1 96 ? -12.699 -9.510 12.287 1.00 95.00 96 ASN A O 1
ATOM 789 N N . THR A 1 97 ? -11.704 -7.501 12.202 1.00 94.00 97 THR A N 1
ATOM 790 C CA . THR A 1 97 ? -10.333 -7.989 12.390 1.00 94.00 97 THR A CA 1
ATOM 791 C C . THR A 1 97 ? -9.670 -7.238 13.550 1.00 94.00 97 THR A C 1
ATOM 793 O O . THR A 1 97 ? -9.912 -6.034 13.684 1.00 94.00 97 THR A O 1
ATOM 796 N N . PRO A 1 98 ? -8.860 -7.897 14.402 1.00 94.44 98 PRO A N 1
ATOM 797 C CA . PRO A 1 98 ? -8.041 -7.203 15.396 1.00 94.44 98 PRO A CA 1
ATOM 798 C C . PRO A 1 98 ? -7.017 -6.285 14.720 1.00 94.44 98 PRO A C 1
ATOM 800 O O . PRO A 1 98 ? -6.302 -6.704 13.804 1.00 94.44 98 PRO A O 1
ATOM 803 N N . VAL A 1 99 ? -6.951 -5.034 15.178 1.00 94.69 99 VAL A N 1
ATOM 804 C CA . VAL A 1 99 ? -5.998 -4.037 14.685 1.00 94.69 99 VAL A CA 1
ATOM 805 C C . VAL A 1 99 ? -5.363 -3.244 15.818 1.00 94.69 99 VAL A C 1
ATOM 807 O O . VAL A 1 99 ? -5.991 -2.962 16.840 1.00 94.69 99 VAL A O 1
ATOM 810 N N . ILE A 1 100 ? -4.131 -2.800 15.580 1.00 94.44 100 ILE A N 1
ATOM 811 C CA . ILE A 1 100 ? -3.436 -1.815 16.406 1.00 94.44 100 ILE A CA 1
ATOM 812 C C . ILE A 1 100 ? -3.295 -0.525 15.605 1.00 94.44 100 ILE A C 1
ATOM 814 O O . ILE A 1 100 ? -2.508 -0.450 14.660 1.00 94.44 100 ILE A O 1
ATOM 818 N N . LEU A 1 101 ? -4.017 0.516 16.016 1.00 93.50 101 LEU A N 1
ATOM 819 C CA . LEU A 1 101 ? -3.853 1.873 15.503 1.00 93.50 101 LEU A CA 1
ATOM 820 C C . LEU A 1 101 ? -2.808 2.611 16.326 1.00 93.50 101 LEU A C 1
ATOM 822 O O . LEU A 1 101 ? -2.951 2.747 17.535 1.00 93.50 101 LEU A O 1
ATOM 826 N N . SER A 1 102 ? -1.790 3.147 15.667 1.00 91.81 102 SER A N 1
ATOM 827 C CA . SER A 1 102 ? -0.876 4.141 16.221 1.00 91.81 102 SER A CA 1
ATOM 828 C C . SER A 1 102 ? -1.179 5.503 15.611 1.00 91.81 102 SER A C 1
ATOM 830 O O . SER A 1 102 ? -1.187 5.637 14.389 1.00 91.81 102 SER A O 1
ATOM 832 N N . TYR A 1 103 ? -1.370 6.529 16.431 1.00 91.81 103 TYR A N 1
ATOM 833 C CA . TYR A 1 103 ? -1.674 7.886 15.973 1.00 91.81 103 TYR A CA 1
ATOM 834 C C . TYR A 1 103 ? -1.012 8.933 16.868 1.00 91.81 103 TYR A C 1
ATOM 836 O O . TYR A 1 103 ? -0.468 8.621 17.926 1.00 91.81 103 TYR A O 1
ATOM 844 N N . VAL A 1 104 ? -1.018 10.181 16.416 1.00 89.44 104 VAL A N 1
ATOM 845 C CA . VAL A 1 104 ? -0.542 11.332 17.187 1.00 89.44 104 VAL A CA 1
ATOM 846 C C . VAL A 1 104 ? -1.457 12.521 16.945 1.00 89.44 104 VAL A C 1
ATOM 848 O O . VAL A 1 104 ? -1.995 12.692 15.849 1.00 89.44 104 VAL A O 1
ATOM 851 N N . GLU A 1 105 ? -1.632 13.352 17.963 1.00 88.00 105 GLU A N 1
ATOM 852 C CA . GLU A 1 105 ? -2.237 14.665 17.797 1.00 88.00 105 GLU A CA 1
ATOM 853 C C . GLU A 1 105 ? -1.169 15.637 17.280 1.00 88.00 105 GLU A C 1
ATOM 855 O O . GLU A 1 105 ? -0.219 15.963 17.982 1.00 88.00 105 GLU A O 1
ATOM 860 N N . TYR A 1 106 ? -1.279 16.045 16.013 1.00 81.12 106 TYR A N 1
ATOM 861 C CA . TYR A 1 106 ? -0.302 16.945 15.382 1.00 81.12 106 TYR A CA 1
ATOM 862 C C . TYR A 1 106 ? -0.597 18.422 15.687 1.00 81.12 106 TYR A C 1
ATOM 864 O O . TYR A 1 106 ? 0.306 19.242 15.840 1.00 81.12 106 TYR A O 1
ATOM 872 N N . LYS A 1 107 ? -1.886 18.763 15.758 1.00 83.25 107 LYS A N 1
ATOM 873 C CA . LYS A 1 107 ? -2.422 20.061 16.186 1.00 83.25 107 LYS A CA 1
ATOM 874 C C . LYS A 1 107 ? -3.648 19.798 17.057 1.00 83.25 107 LYS A C 1
ATOM 876 O O . LYS A 1 107 ? -4.280 18.766 16.835 1.00 83.25 107 LYS A O 1
ATOM 881 N N . PRO A 1 108 ? -4.038 20.722 17.952 1.00 83.38 108 PRO A N 1
ATOM 882 C CA . PRO A 1 108 ? -5.245 20.564 18.758 1.00 83.38 108 PRO A CA 1
ATOM 883 C C . PRO A 1 108 ? -6.459 20.173 17.899 1.00 83.38 108 PRO A C 1
ATOM 885 O O . PRO A 1 108 ? -6.826 20.888 16.965 1.00 83.38 108 PRO A O 1
ATOM 888 N N . GLY A 1 109 ? -7.043 19.008 18.179 1.00 83.75 109 GLY A N 1
ATOM 889 C CA . GLY A 1 109 ? -8.179 18.435 17.454 1.00 83.75 109 GLY A CA 1
ATOM 890 C C . GLY A 1 109 ? -7.846 17.717 16.138 1.00 83.75 109 GLY A C 1
ATOM 891 O O . GLY A 1 109 ? -8.760 17.235 15.470 1.00 83.75 109 GLY A O 1
ATOM 892 N N . MET A 1 110 ? -6.571 17.615 15.751 1.00 84.88 110 MET A N 1
ATOM 893 C CA . MET A 1 110 ? -6.114 16.959 14.522 1.00 84.88 110 MET A CA 1
ATOM 894 C C . MET A 1 110 ? -5.291 15.712 14.838 1.00 84.88 110 MET A C 1
ATOM 896 O O . MET A 1 110 ? -4.080 15.778 15.056 1.00 84.88 110 MET A O 1
ATOM 900 N N . GLN A 1 111 ? -5.956 14.563 14.787 1.00 89.75 111 GLN A N 1
ATOM 901 C CA . GLN A 1 111 ? -5.313 13.268 14.956 1.00 89.75 111 GLN A CA 1
ATOM 902 C C . GLN A 1 111 ? -4.888 12.707 13.611 1.00 89.75 111 GLN A C 1
ATOM 904 O O . GLN A 1 111 ? -5.654 12.694 12.646 1.00 89.75 111 GLN A O 1
ATOM 909 N N . VAL A 1 112 ? -3.657 12.230 13.568 1.00 89.12 112 VAL A N 1
ATOM 910 C CA . VAL A 1 112 ? -3.021 11.700 12.374 1.00 89.12 112 VAL A CA 1
ATOM 911 C C . VAL A 1 112 ? -2.675 10.242 12.617 1.00 89.12 112 VAL A C 1
ATOM 913 O O . VAL A 1 112 ? -1.994 9.923 13.591 1.00 89.12 112 VAL A O 1
ATOM 916 N N . LEU A 1 113 ? -3.114 9.364 11.716 1.00 90.62 113 LEU A N 1
ATOM 917 C CA . LEU A 1 113 ? -2.717 7.962 11.721 1.00 90.62 113 LEU A CA 1
ATOM 918 C C . LEU A 1 113 ? -1.226 7.860 11.385 1.00 90.62 113 LEU A C 1
ATOM 920 O O . LEU A 1 113 ? -0.804 8.262 10.308 1.00 90.62 113 LEU A O 1
ATOM 924 N N . LEU A 1 114 ? -0.434 7.292 12.288 1.00 88.38 114 LEU A N 1
ATOM 925 C CA . LEU A 1 114 ? 0.978 6.995 12.047 1.00 88.38 114 LEU A CA 1
ATOM 92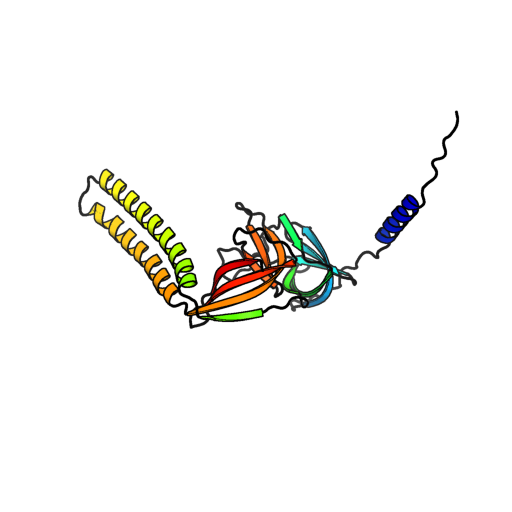6 C C . LEU A 1 114 ? 1.161 5.596 11.470 1.00 88.38 114 LEU A C 1
ATOM 928 O O . LEU A 1 114 ? 1.946 5.406 10.548 1.00 88.38 114 LEU A O 1
ATOM 932 N N . ASN A 1 115 ? 0.457 4.617 12.039 1.00 88.75 115 ASN A N 1
ATOM 933 C CA . ASN A 1 115 ? 0.498 3.240 11.573 1.00 88.75 115 ASN A CA 1
ATOM 934 C C . ASN A 1 115 ? -0.796 2.503 11.925 1.00 88.75 115 ASN A C 1
ATOM 936 O O . ASN A 1 115 ? -1.417 2.809 12.941 1.00 88.75 115 ASN A O 1
ATOM 940 N N . ILE A 1 116 ? -1.156 1.499 11.134 1.00 91.44 116 ILE A N 1
ATOM 941 C CA . ILE A 1 116 ? -2.198 0.523 11.453 1.00 91.44 116 ILE A CA 1
ATOM 942 C C . ILE A 1 116 ? -1.648 -0.869 11.159 1.00 91.44 116 ILE A C 1
ATOM 944 O O . ILE A 1 116 ? -1.164 -1.110 10.062 1.00 91.44 116 ILE A O 1
ATOM 948 N N . CYS A 1 117 ? -1.708 -1.765 12.137 1.00 90.94 117 CYS A N 1
ATOM 949 C CA . CYS A 1 117 ? -1.265 -3.150 11.992 1.00 90.94 117 CYS A CA 1
ATOM 950 C C . CYS A 1 117 ? -2.461 -4.087 12.160 1.00 90.94 117 CYS A C 1
ATOM 952 O O . CYS A 1 117 ? -3.210 -3.931 13.123 1.00 90.94 117 CYS A O 1
ATOM 954 N N . TYR A 1 118 ? -2.633 -5.045 11.251 1.00 92.38 118 TYR A N 1
ATOM 955 C CA . TYR A 1 118 ? -3.673 -6.071 11.313 1.00 92.38 118 TYR A CA 1
ATOM 956 C C . TYR A 1 118 ? -3.039 -7.401 11.741 1.00 92.38 118 TYR A C 1
ATOM 958 O O . TYR A 1 118 ? -2.550 -8.157 10.906 1.00 92.38 118 TYR A O 1
ATOM 966 N N . GLU A 1 119 ? -3.053 -7.690 13.044 1.00 84.38 119 GLU A N 1
ATOM 967 C CA . GLU A 1 119 ? -2.316 -8.823 13.638 1.00 84.38 119 GLU A CA 1
ATOM 968 C C . GLU A 1 119 ? -2.780 -10.200 13.145 1.00 84.38 119 GLU A C 1
ATOM 970 O O . GLU A 1 119 ? -2.033 -11.169 13.220 1.00 84.38 119 GLU A O 1
ATOM 975 N N . ALA A 1 120 ? -4.011 -10.296 12.637 1.00 85.62 120 ALA A N 1
ATOM 976 C CA . ALA A 1 120 ? -4.572 -11.551 12.146 1.00 85.62 120 ALA A CA 1
ATOM 977 C C . ALA A 1 120 ? -3.922 -12.059 10.848 1.00 85.62 120 ALA A C 1
ATOM 979 O O . ALA A 1 120 ? -4.146 -13.211 10.476 1.00 85.62 120 ALA A O 1
ATOM 980 N N . PHE A 1 121 ? -3.167 -11.216 10.137 1.00 87.31 121 PHE A N 1
ATOM 981 C CA . PHE A 1 121 ? -2.579 -11.573 8.852 1.00 87.31 121 PHE A CA 1
ATOM 982 C C . PHE A 1 121 ? -1.067 -11.706 8.964 1.00 87.31 121 PHE A C 1
ATOM 984 O O . PHE A 1 121 ? -0.365 -10.764 9.330 1.00 87.31 121 PHE A O 1
ATOM 991 N N . ASP A 1 122 ? -0.572 -12.880 8.581 1.00 75.94 122 ASP A N 1
ATOM 992 C CA . ASP A 1 122 ? 0.857 -13.135 8.493 1.00 75.94 122 ASP A CA 1
ATOM 993 C C . ASP A 1 122 ? 1.503 -12.228 7.441 1.00 75.94 122 ASP A C 1
ATOM 995 O O . ASP A 1 122 ? 1.092 -12.183 6.278 1.00 75.94 122 ASP A O 1
ATOM 999 N N . HIS A 1 123 ? 2.587 -11.574 7.846 1.00 82.44 123 HIS A N 1
ATOM 1000 C CA . HIS A 1 123 ? 3.522 -10.907 6.952 1.00 82.44 123 HIS A CA 1
ATOM 1001 C C . HIS A 1 123 ? 4.751 -11.796 6.788 1.00 82.44 123 HIS A C 1
ATOM 1003 O O . HIS A 1 123 ? 5.547 -11.950 7.716 1.00 82.44 123 HIS A O 1
ATOM 1009 N N . LYS A 1 124 ? 4.892 -12.423 5.617 1.00 85.81 124 LYS A N 1
ATOM 1010 C CA . LYS A 1 124 ? 6.020 -13.316 5.324 1.00 85.81 124 LYS A CA 1
ATOM 1011 C C . LYS A 1 124 ? 6.958 -12.636 4.348 1.00 85.81 124 LYS A C 1
ATOM 1013 O O . LYS A 1 124 ? 6.569 -12.318 3.228 1.00 85.81 124 LYS A O 1
ATOM 1018 N N . GLU A 1 125 ? 8.205 -12.461 4.763 1.00 83.94 125 GLU A N 1
ATOM 1019 C CA . GLU A 1 125 ? 9.271 -11.978 3.893 1.00 83.94 125 GLU A CA 1
ATOM 1020 C C . GLU A 1 125 ? 10.243 -13.111 3.580 1.00 83.94 125 GLU A C 1
ATOM 1022 O O . GLU A 1 125 ? 10.736 -13.795 4.476 1.00 83.94 125 GLU A O 1
ATOM 1027 N N . ALA A 1 126 ? 10.548 -13.287 2.299 1.00 85.88 126 ALA A N 1
ATOM 1028 C CA . ALA A 1 126 ? 11.597 -14.179 1.838 1.00 85.88 126 ALA A CA 1
ATOM 1029 C C . ALA A 1 126 ? 12.542 -13.414 0.915 1.00 85.88 126 ALA A C 1
ATOM 1031 O O . ALA A 1 126 ? 12.111 -12.763 -0.037 1.00 85.88 126 ALA A O 1
ATOM 1032 N N . VAL A 1 127 ? 13.842 -13.514 1.172 1.00 83.69 127 VAL A N 1
ATOM 1033 C CA . VAL A 1 127 ? 14.870 -12.985 0.274 1.00 83.69 127 VAL A CA 1
ATOM 1034 C C . VAL A 1 127 ? 15.378 -14.141 -0.573 1.00 83.69 127 VAL A C 1
ATOM 1036 O O . VAL A 1 127 ? 15.858 -15.141 -0.046 1.00 83.69 127 VAL A O 1
ATOM 1039 N N . THR A 1 128 ? 15.248 -14.018 -1.890 1.00 84.56 128 THR A N 1
ATOM 1040 C CA . THR A 1 128 ? 15.731 -15.018 -2.846 1.00 84.56 128 THR A CA 1
ATOM 1041 C C . THR A 1 128 ? 16.648 -14.360 -3.873 1.00 84.56 128 THR A C 1
ATOM 1043 O O . THR A 1 128 ? 16.459 -13.183 -4.186 1.00 84.56 128 THR A O 1
ATOM 1046 N N . PRO A 1 129 ? 17.646 -15.076 -4.413 1.00 84.62 129 PRO A N 1
ATOM 1047 C CA . PRO A 1 129 ? 18.444 -14.560 -5.518 1.00 84.62 129 PRO A CA 1
ATOM 1048 C C . PRO A 1 129 ? 17.547 -14.246 -6.720 1.00 84.62 129 PRO A C 1
ATOM 1050 O O . PRO A 1 129 ? 16.630 -15.011 -7.025 1.00 84.62 129 PRO A O 1
ATOM 1053 N N . MET A 1 130 ? 17.809 -13.136 -7.411 1.00 80.06 130 MET A N 1
ATOM 1054 C CA . MET A 1 130 ? 17.097 -12.813 -8.650 1.00 80.06 130 MET A CA 1
ATOM 1055 C C . MET A 1 130 ? 17.480 -13.783 -9.762 1.00 80.06 130 MET A C 1
ATOM 1057 O O . MET A 1 130 ? 18.668 -13.925 -10.083 1.00 80.06 130 MET A O 1
ATOM 1061 N N . ASP A 1 131 ? 16.474 -14.373 -10.403 1.00 81.50 131 ASP A N 1
ATOM 1062 C CA . ASP A 1 131 ? 16.684 -15.230 -11.561 1.00 81.50 131 ASP A CA 1
ATOM 1063 C C . ASP A 1 131 ? 16.888 -14.411 -12.857 1.00 81.50 131 ASP A C 1
ATOM 1065 O O . ASP A 1 131 ? 16.811 -13.175 -12.893 1.00 81.50 131 ASP A O 1
ATOM 1069 N N . ALA A 1 132 ? 17.216 -15.098 -13.953 1.00 77.19 132 ALA A N 1
ATOM 1070 C CA . ALA A 1 132 ? 17.438 -14.449 -15.243 1.00 77.19 132 ALA A CA 1
ATOM 1071 C C . ALA A 1 132 ? 16.151 -13.847 -15.846 1.00 77.19 132 ALA A C 1
ATOM 1073 O O . ALA A 1 132 ? 16.232 -12.873 -16.600 1.00 77.19 132 ALA A O 1
ATOM 1074 N N . ALA A 1 133 ? 14.977 -14.399 -15.524 1.00 77.62 133 ALA A N 1
ATOM 1075 C CA . ALA A 1 133 ? 13.691 -13.914 -16.013 1.00 77.62 133 ALA A CA 1
ATOM 1076 C C . ALA A 1 133 ? 13.291 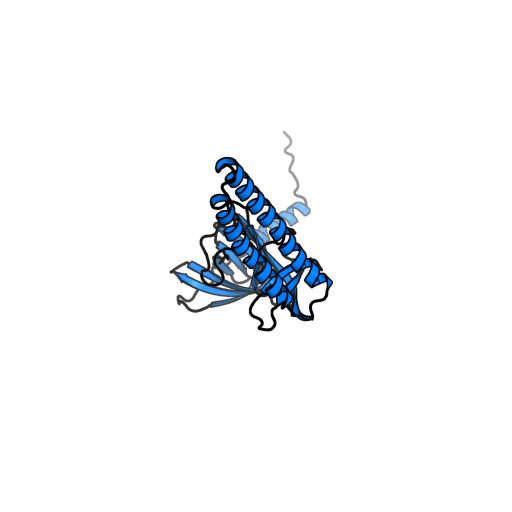-12.605 -15.312 1.00 77.62 133 ALA A C 1
ATOM 1078 O O . ALA A 1 133 ? 12.881 -11.653 -15.977 1.00 77.62 133 ALA A O 1
ATOM 1079 N N . ASP A 1 134 ? 13.518 -12.498 -14.004 1.00 72.00 134 ASP A N 1
ATOM 1080 C CA . ASP A 1 134 ? 13.310 -11.281 -13.219 1.00 72.00 134 ASP A CA 1
ATOM 1081 C C . ASP A 1 134 ? 14.185 -10.137 -13.739 1.00 72.00 134 ASP A C 1
ATOM 1083 O O . ASP A 1 134 ? 13.712 -9.024 -13.993 1.00 72.00 134 ASP A O 1
ATOM 1087 N N . ARG A 1 135 ? 15.474 -10.423 -13.979 1.00 74.38 135 ARG A N 1
ATOM 1088 C CA . ARG A 1 135 ? 16.414 -9.455 -14.567 1.00 74.38 135 ARG A CA 1
ATOM 1089 C C . ARG A 1 135 ? 15.957 -9.006 -15.954 1.00 74.38 135 ARG A C 1
ATOM 1091 O O . ARG A 1 135 ? 16.109 -7.831 -16.303 1.00 74.38 135 ARG A O 1
ATOM 1098 N N . LYS A 1 136 ? 15.373 -9.910 -16.747 1.00 74.69 136 LYS A N 1
ATOM 1099 C CA . LYS A 1 136 ? 14.815 -9.584 -18.065 1.00 74.69 136 LYS A CA 1
ATOM 1100 C C . LYS A 1 136 ? 13.622 -8.633 -17.950 1.00 74.69 136 LYS A C 1
ATOM 1102 O O . LYS A 1 136 ? 13.569 -7.659 -18.692 1.00 74.69 136 LYS A O 1
ATOM 1107 N N . THR A 1 137 ? 12.717 -8.853 -16.999 1.00 71.81 137 THR A N 1
ATOM 1108 C CA . THR A 1 137 ? 11.546 -7.986 -16.788 1.00 71.81 137 THR A CA 1
ATOM 1109 C C . THR A 1 137 ? 11.959 -6.561 -16.412 1.00 71.81 137 THR A C 1
ATOM 1111 O O . THR A 1 137 ? 11.484 -5.600 -17.020 1.00 71.81 137 THR A O 1
ATOM 1114 N N . ILE A 1 138 ? 12.911 -6.409 -15.484 1.00 67.25 138 ILE A N 1
ATOM 1115 C CA . ILE A 1 138 ? 13.427 -5.087 -15.090 1.00 67.25 138 ILE A CA 1
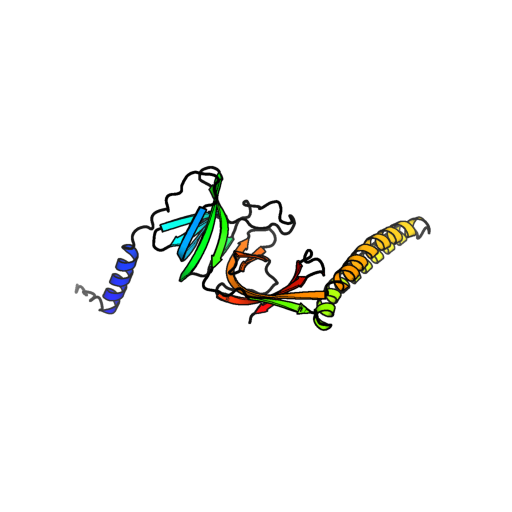ATOM 1116 C C . ILE A 1 138 ? 14.127 -4.395 -16.268 1.00 67.25 138 ILE A C 1
ATOM 1118 O O . ILE A 1 138 ? 13.862 -3.227 -16.555 1.00 67.25 138 ILE A O 1
ATOM 1122 N N . THR A 1 139 ? 14.988 -5.116 -16.993 1.00 68.25 139 THR A N 1
ATOM 1123 C CA . THR A 1 139 ? 15.715 -4.536 -18.136 1.00 68.25 139 THR A CA 1
ATOM 1124 C C . THR A 1 139 ? 14.801 -4.184 -19.308 1.00 68.25 139 THR A C 1
ATOM 1126 O O . THR A 1 139 ? 15.055 -3.193 -19.990 1.00 68.25 139 THR A O 1
ATOM 1129 N N . GLN A 1 140 ? 13.711 -4.924 -19.529 1.00 70.62 140 GLN A N 1
ATOM 1130 C CA . GLN A 1 140 ? 12.768 -4.659 -20.616 1.00 70.62 140 GLN A CA 1
ATOM 1131 C C . GLN A 1 140 ? 12.005 -3.341 -20.424 1.00 70.62 140 GLN A C 1
ATOM 1133 O O . GLN A 1 140 ? 11.779 -2.624 -21.401 1.00 70.62 140 GLN A O 1
ATOM 1138 N N . ILE A 1 141 ? 11.646 -2.987 -19.184 1.00 66.50 141 ILE A N 1
ATOM 1139 C CA . ILE A 1 141 ? 11.022 -1.690 -18.875 1.00 66.50 141 ILE A CA 1
ATOM 1140 C C . ILE A 1 141 ? 11.995 -0.554 -19.215 1.00 66.50 141 ILE A C 1
ATOM 1142 O O . ILE A 1 141 ? 11.636 0.371 -19.942 1.00 66.50 141 ILE A O 1
ATOM 1146 N N . THR A 1 142 ? 13.253 -0.669 -18.782 1.00 66.62 142 THR A N 1
ATOM 1147 C CA . THR A 1 142 ? 14.300 0.328 -19.059 1.00 66.62 142 THR A CA 1
ATOM 1148 C C . THR A 1 142 ? 14.617 0.435 -20.560 1.00 66.62 142 THR A C 1
ATOM 1150 O O . THR A 1 142 ? 14.838 1.530 -21.076 1.00 66.62 142 THR A O 1
ATOM 1153 N N . TYR A 1 143 ? 14.556 -0.680 -21.296 1.00 69.44 143 TYR A N 1
ATOM 1154 C CA . TYR A 1 143 ? 14.773 -0.720 -22.746 1.00 69.44 143 TYR A CA 1
ATOM 1155 C C . TYR A 1 143 ? 13.642 -0.069 -23.559 1.00 69.44 143 TYR A C 1
ATOM 1157 O O . TYR A 1 143 ? 13.895 0.530 -24.602 1.00 69.44 143 TYR A O 1
ATOM 1165 N N . LYS A 1 144 ? 12.384 -0.132 -23.102 1.00 70.62 144 LYS A N 1
ATOM 1166 C CA . LYS A 1 144 ? 11.291 0.605 -23.763 1.00 70.62 144 LYS A CA 1
ATOM 1167 C C . LYS A 1 144 ? 11.480 2.117 -23.636 1.00 70.62 144 LYS A C 1
ATOM 1169 O O . LYS A 1 144 ? 11.338 2.831 -24.626 1.00 70.62 144 LYS A O 1
ATOM 1174 N N . SER A 1 145 ? 11.859 2.595 -22.451 1.00 67.94 145 SER A N 1
ATOM 1175 C CA . SER A 1 145 ? 12.169 4.014 -22.234 1.00 67.94 145 SER A CA 1
ATOM 1176 C C . SER A 1 145 ? 13.352 4.476 -23.092 1.00 67.94 145 SER A C 1
ATOM 1178 O O . SER A 1 145 ? 13.315 5.570 -23.644 1.00 67.94 145 SER A O 1
ATOM 1180 N N . PHE A 1 146 ? 14.364 3.623 -23.276 1.00 72.75 146 PHE A N 1
ATOM 1181 C CA . PHE A 1 146 ? 15.515 3.891 -24.143 1.00 72.75 146 PHE A CA 1
ATOM 1182 C C . PHE A 1 146 ? 15.118 4.254 -25.583 1.00 72.75 146 PHE A C 1
ATOM 1184 O O . PHE A 1 146 ? 15.570 5.274 -26.104 1.00 72.75 146 PHE A O 1
ATOM 1191 N N . TRP A 1 147 ? 14.244 3.462 -26.213 1.00 75.69 147 TRP A N 1
ATOM 1192 C CA . TRP A 1 147 ? 13.804 3.729 -27.588 1.00 75.69 147 TRP A CA 1
ATOM 1193 C C . TRP A 1 147 ? 13.028 5.035 -27.713 1.00 75.69 147 TRP A C 1
ATOM 1195 O O . TRP A 1 147 ? 13.168 5.732 -28.716 1.00 75.69 147 TRP A O 1
ATOM 1205 N N . LEU A 1 148 ? 12.252 5.391 -26.687 1.00 80.25 148 LEU A N 1
ATOM 1206 C CA . LEU A 1 148 ? 11.504 6.642 -26.663 1.00 80.25 148 LEU A CA 1
ATOM 1207 C C . LEU A 1 148 ? 12.442 7.858 -26.647 1.00 80.25 148 LEU A C 1
ATOM 1209 O O . LEU A 1 148 ? 12.265 8.769 -27.453 1.00 80.25 148 LEU A O 1
ATOM 1213 N N . TYR A 1 149 ? 13.464 7.857 -25.783 1.00 77.06 149 TYR A N 1
ATOM 1214 C CA . TYR A 1 149 ? 14.447 8.947 -25.733 1.00 77.06 149 TYR A CA 1
ATOM 1215 C C . TYR A 1 149 ? 15.254 9.058 -27.026 1.00 77.06 149 TYR A C 1
ATOM 1217 O O . TYR A 1 149 ? 15.506 10.167 -27.494 1.00 77.06 149 TYR A O 1
ATOM 1225 N N . LEU A 1 150 ? 15.626 7.925 -27.628 1.00 76.38 150 LEU A N 1
ATOM 1226 C CA . LEU A 1 150 ? 16.367 7.907 -28.886 1.00 76.38 150 LEU A CA 1
ATOM 1227 C C . LEU A 1 150 ? 15.518 8.432 -30.054 1.00 76.38 150 LEU A C 1
ATOM 1229 O O . LEU A 1 150 ? 16.010 9.221 -30.859 1.00 76.38 150 LEU A O 1
ATOM 1233 N N . ALA A 1 151 ? 14.236 8.061 -30.114 1.00 82.31 151 ALA A N 1
ATOM 1234 C CA . ALA A 1 151 ? 13.301 8.564 -31.119 1.00 82.31 151 ALA A CA 1
ATOM 1235 C C . ALA A 1 151 ? 13.050 10.075 -30.973 1.00 82.31 151 ALA A C 1
ATOM 1237 O O . ALA A 1 151 ? 13.130 10.806 -31.959 1.00 82.31 151 ALA A O 1
ATOM 1238 N N . LEU A 1 152 ? 12.810 10.556 -29.746 1.00 82.44 152 LEU A N 1
ATOM 1239 C CA . LEU A 1 152 ? 12.649 11.987 -29.454 1.00 82.44 152 LEU A CA 1
ATOM 1240 C C . LEU A 1 152 ? 13.914 12.777 -29.792 1.00 82.44 152 LEU A C 1
ATOM 1242 O O . LEU A 1 152 ? 13.837 13.806 -30.460 1.00 82.44 152 LEU A O 1
ATOM 1246 N N . GLY A 1 153 ? 15.079 12.281 -29.372 1.00 80.06 153 GLY A N 1
ATOM 1247 C CA . GLY A 1 153 ? 16.348 12.955 -29.613 1.00 80.06 153 GLY A CA 1
ATOM 1248 C C . GLY A 1 153 ? 16.737 13.015 -31.080 1.00 80.06 153 GLY A C 1
ATOM 1249 O O . GLY A 1 153 ? 17.141 14.071 -31.574 1.00 80.06 153 GLY A O 1
ATOM 1250 N N . GLY A 1 154 ? 16.544 11.909 -31.800 1.00 80.25 154 GLY A N 1
ATOM 1251 C CA . GLY A 1 154 ? 16.727 11.863 -33.246 1.00 80.25 154 GLY A CA 1
ATOM 1252 C C . GLY A 1 154 ? 15.766 12.802 -33.973 1.00 80.25 154 GLY A C 1
ATOM 1253 O O . GLY A 1 154 ? 16.198 13.567 -34.831 1.00 80.25 154 GLY A O 1
ATOM 1254 N N . GLY A 1 155 ? 14.487 12.808 -33.582 1.00 84.00 155 GLY A N 1
ATOM 1255 C CA . GLY A 1 155 ? 13.466 13.684 -34.158 1.00 84.00 155 GLY A CA 1
ATOM 1256 C C . GLY A 1 155 ? 13.787 15.169 -33.975 1.00 84.00 155 GLY A C 1
ATOM 1257 O O . GLY A 1 155 ? 13.797 15.919 -34.949 1.00 84.00 155 GLY A O 1
ATOM 1258 N N . ILE A 1 156 ? 14.125 15.586 -32.751 1.00 84.06 156 ILE A N 1
ATOM 1259 C CA . ILE A 1 156 ? 14.507 16.974 -32.447 1.00 84.06 156 ILE A CA 1
ATOM 1260 C C . ILE A 1 156 ? 15.765 17.376 -33.227 1.00 84.06 156 ILE A C 1
ATOM 1262 O O . ILE A 1 156 ? 15.797 18.448 -33.830 1.00 84.06 156 ILE A O 1
ATOM 1266 N N . SER A 1 157 ? 16.778 16.505 -33.270 1.00 79.69 157 SER A N 1
ATOM 1267 C CA . SER A 1 157 ? 18.023 16.776 -34.001 1.00 79.69 157 SER A CA 1
ATOM 1268 C C . SER A 1 157 ? 17.789 16.905 -35.510 1.00 79.69 157 SER A C 1
ATOM 1270 O O . SER A 1 157 ? 18.386 17.767 -36.149 1.00 79.69 157 SER A O 1
ATOM 1272 N N . LEU A 1 158 ? 16.891 16.096 -36.083 1.00 82.62 158 LEU A N 1
ATOM 1273 C CA . LEU A 1 158 ? 16.540 16.147 -37.504 1.00 82.62 158 LEU A CA 1
ATOM 1274 C C . LEU A 1 158 ? 15.781 17.432 -37.860 1.00 82.62 158 LEU A C 1
ATOM 1276 O O . LEU A 1 158 ? 16.125 18.084 -38.843 1.00 82.62 158 LEU A O 1
ATOM 1280 N N . VAL A 1 159 ? 14.804 17.837 -37.042 1.00 85.12 159 VAL A N 1
ATOM 1281 C CA . VAL A 1 159 ? 14.084 19.111 -37.221 1.00 85.12 159 VAL A CA 1
ATOM 1282 C C . VAL A 1 159 ? 15.047 20.295 -37.119 1.00 85.12 159 VAL A C 1
ATOM 1284 O O . VAL A 1 159 ? 15.025 21.185 -37.967 1.00 85.12 159 VAL A O 1
ATOM 1287 N N . TYR A 1 160 ? 15.940 20.287 -36.127 1.00 81.75 160 TYR A N 1
ATOM 1288 C CA . TYR A 1 160 ? 16.935 21.344 -35.957 1.00 81.75 160 TYR A CA 1
ATOM 1289 C C . TYR A 1 160 ? 17.941 21.388 -37.119 1.00 81.75 160 TYR A C 1
ATOM 1291 O O . TYR A 1 160 ? 18.286 22.464 -37.606 1.00 81.75 160 TYR A O 1
ATOM 1299 N N . GLY A 1 161 ? 18.364 20.224 -37.620 1.00 81.19 161 GLY A N 1
ATOM 1300 C CA . GLY A 1 161 ? 19.212 20.097 -38.807 1.00 81.19 161 GLY A CA 1
ATOM 1301 C C . GLY A 1 161 ? 18.559 20.672 -40.066 1.00 81.19 161 GLY A C 1
ATOM 1302 O O . GLY A 1 161 ? 19.197 21.433 -40.791 1.00 81.19 161 GLY A O 1
ATOM 1303 N N . LEU A 1 162 ? 17.270 20.392 -40.285 1.00 84.31 162 LEU A N 1
ATOM 1304 C CA . LEU A 1 162 ? 16.505 20.953 -41.404 1.00 84.31 162 LEU A CA 1
ATOM 1305 C C . LEU A 1 162 ? 16.383 22.481 -41.316 1.00 84.31 162 LEU A C 1
ATOM 1307 O O . LEU A 1 162 ? 16.591 23.163 -42.316 1.00 84.31 162 LEU A O 1
ATOM 1311 N N . LEU A 1 163 ? 16.095 23.027 -40.129 1.00 84.88 163 LEU A N 1
ATOM 1312 C CA . LEU A 1 163 ? 15.963 24.477 -39.919 1.00 84.88 163 LEU A CA 1
ATOM 1313 C C . LEU A 1 163 ? 17.296 25.227 -40.051 1.00 84.88 163 LEU A C 1
ATOM 1315 O O . LEU A 1 163 ? 17.326 26.356 -40.536 1.00 84.88 163 LEU A O 1
ATOM 1319 N N . SER A 1 164 ? 18.399 24.607 -39.633 1.00 80.56 164 SER A N 1
ATOM 1320 C CA . SER A 1 164 ? 19.747 25.193 -39.697 1.00 80.56 164 SER A CA 1
ATOM 1321 C C . SER A 1 164 ? 20.444 24.995 -41.049 1.00 80.56 164 SER A C 1
ATOM 1323 O O . SER A 1 164 ? 21.536 25.529 -41.263 1.00 80.56 164 SER A O 1
ATOM 1325 N N . GLY A 1 165 ? 19.839 24.237 -41.972 1.00 81.50 165 GLY A N 1
ATOM 1326 C CA . GLY A 1 165 ? 20.451 23.881 -43.253 1.00 81.50 165 GLY A CA 1
ATOM 1327 C C . GLY A 1 165 ? 21.662 22.955 -43.105 1.00 81.50 165 GLY A C 1
ATOM 1328 O O . GLY A 1 165 ? 22.590 23.035 -43.905 1.00 81.50 165 GLY A O 1
ATOM 1329 N N . PHE A 1 166 ? 21.676 22.112 -42.068 1.00 75.19 166 PHE A N 1
ATOM 1330 C CA . PHE A 1 166 ? 22.744 21.153 -41.762 1.00 75.19 166 PHE A CA 1
ATOM 1331 C C . PHE A 1 166 ? 24.148 21.766 -41.680 1.00 75.19 166 PHE A C 1
ATOM 1333 O O . PHE A 1 166 ? 25.141 21.135 -42.052 1.00 75.19 166 PHE A O 1
ATOM 1340 N N . LYS A 1 167 ? 24.266 22.984 -41.145 1.00 80.25 167 LYS A N 1
ATOM 1341 C CA . LYS A 1 167 ? 25.577 23.506 -40.755 1.00 80.25 167 LYS A CA 1
ATOM 1342 C C . LYS A 1 167 ? 26.161 22.574 -39.693 1.00 80.25 167 LYS A C 1
ATOM 1344 O O . LYS A 1 167 ? 25.568 22.354 -38.639 1.00 80.25 167 LYS A O 1
ATOM 1349 N N . THR A 1 168 ? 27.319 21.992 -39.992 1.00 66.38 168 THR A N 1
ATOM 1350 C CA . THR A 1 168 ? 27.937 20.891 -39.229 1.00 66.38 168 THR A CA 1
ATOM 1351 C C . THR A 1 168 ? 28.137 21.198 -37.744 1.00 66.38 168 THR A C 1
ATOM 1353 O O . THR A 1 168 ? 28.112 20.282 -36.927 1.00 66.38 168 THR A O 1
ATOM 1356 N N . PHE A 1 169 ? 28.292 22.473 -37.383 1.00 66.00 169 PHE A N 1
ATOM 1357 C CA . PHE A 1 169 ? 28.493 22.921 -36.004 1.00 66.00 169 PHE A CA 1
ATOM 1358 C C . PHE A 1 169 ? 27.188 23.002 -35.185 1.00 66.00 169 PHE A C 1
ATOM 1360 O O . PHE A 1 169 ? 27.175 22.690 -33.990 1.00 66.00 169 PHE A O 1
ATOM 1367 N N . ASP A 1 170 ? 26.076 23.338 -35.844 1.00 64.19 170 ASP A N 1
ATOM 1368 C CA . ASP A 1 170 ? 24.759 23.518 -35.217 1.00 64.19 170 ASP A CA 1
ATOM 1369 C C . ASP A 1 170 ? 24.047 22.171 -35.012 1.00 64.19 170 ASP A C 1
ATOM 1371 O O . ASP A 1 170 ? 23.344 21.968 -34.024 1.00 64.19 170 ASP A O 1
ATOM 1375 N N . ALA A 1 171 ? 24.301 21.195 -35.890 1.00 63.19 171 ALA A N 1
ATOM 1376 C CA . ALA A 1 171 ? 23.766 19.837 -35.762 1.00 63.19 171 ALA A CA 1
ATOM 1377 C C . ALA A 1 171 ? 24.441 19.006 -34.645 1.00 63.19 171 ALA A C 1
ATOM 1379 O O . ALA A 1 171 ? 23.872 18.020 -34.176 1.00 63.19 171 ALA A O 1
ATOM 1380 N N . PHE A 1 172 ? 25.643 19.392 -34.197 1.00 70.00 172 PHE A N 1
ATOM 1381 C CA . PHE A 1 172 ? 26.439 18.612 -33.239 1.00 70.00 172 PHE A CA 1
ATOM 1382 C C . PHE A 1 172 ? 25.998 18.799 -31.776 1.00 70.00 172 PHE A C 1
ATOM 1384 O O . PHE A 1 172 ? 26.035 17.858 -30.985 1.00 70.00 172 PHE A O 1
ATOM 1391 N N . HIS A 1 173 ? 25.541 20.000 -31.415 1.00 73.50 173 HIS A N 1
ATOM 1392 C CA . HIS A 1 173 ? 25.081 20.338 -30.063 1.00 73.50 173 HIS A CA 1
ATOM 1393 C C . HIS A 1 173 ? 23.885 19.503 -29.572 1.00 73.50 173 HIS A C 1
ATOM 1395 O O . HIS A 1 173 ? 23.981 18.940 -28.476 1.00 73.50 173 HIS A O 1
ATOM 1401 N N . PRO A 1 174 ? 22.782 19.352 -30.338 1.00 72.88 174 PRO A N 1
ATOM 1402 C CA . PRO A 1 174 ? 21.679 18.497 -29.908 1.00 72.88 174 PRO A CA 1
ATOM 1403 C C . PRO A 1 174 ? 22.124 17.036 -29.791 1.00 72.88 174 PRO A C 1
ATOM 1405 O O . PRO A 1 174 ? 21.742 16.357 -28.841 1.00 72.88 174 PRO A O 1
ATOM 1408 N N . LEU A 1 175 ? 23.012 16.568 -30.673 1.00 70.44 175 LEU A N 1
ATOM 1409 C CA . LEU A 1 175 ? 23.523 15.198 -30.637 1.00 70.44 175 LEU A CA 1
ATOM 1410 C C . LEU A 1 175 ? 24.336 14.911 -29.362 1.00 70.44 175 LEU A C 1
ATOM 1412 O O . LEU A 1 175 ? 24.127 13.874 -28.734 1.00 70.44 175 LEU A O 1
ATOM 1416 N N . ILE A 1 176 ? 25.198 15.839 -28.927 1.00 79.00 176 ILE A N 1
ATOM 1417 C CA . ILE A 1 176 ? 25.926 15.726 -27.649 1.00 79.00 176 ILE A CA 1
ATOM 1418 C C . ILE A 1 176 ? 24.959 15.768 -26.460 1.00 79.00 176 ILE A C 1
ATOM 1420 O O . ILE A 1 176 ? 25.079 14.954 -25.545 1.00 79.00 176 ILE A O 1
ATOM 1424 N N . PHE A 1 177 ? 23.982 16.678 -26.466 1.00 78.12 177 PHE A N 1
ATOM 1425 C CA . PHE A 1 177 ? 22.986 16.776 -25.396 1.00 78.12 177 PHE A CA 1
ATOM 1426 C C . PHE A 1 177 ? 22.190 15.470 -25.239 1.00 78.12 177 PHE A C 1
ATOM 1428 O O . PHE A 1 177 ? 22.059 14.948 -24.129 1.00 78.12 177 PHE A O 1
ATOM 1435 N N . PHE A 1 178 ? 21.743 14.876 -26.350 1.00 73.56 178 PHE A N 1
ATOM 1436 C CA . PHE A 1 178 ? 21.076 13.575 -26.331 1.00 73.56 178 PHE A CA 1
ATOM 1437 C C . PHE A 1 178 ? 22.020 12.429 -25.963 1.00 73.56 178 PHE A C 1
ATOM 1439 O O . PHE A 1 178 ? 21.584 11.513 -25.271 1.00 73.56 178 PHE A O 1
ATOM 1446 N N . ALA A 1 179 ? 23.306 12.485 -26.325 1.00 76.38 179 ALA A N 1
ATOM 1447 C CA . ALA A 1 179 ? 24.301 11.509 -25.878 1.00 76.38 179 ALA A CA 1
ATOM 1448 C C . ALA A 1 179 ? 24.529 11.557 -24.353 1.00 76.38 179 ALA A C 1
ATOM 1450 O O . ALA A 1 179 ? 24.681 10.515 -23.719 1.00 76.38 179 ALA A O 1
ATOM 1451 N N . ILE A 1 180 ? 24.491 12.739 -23.732 1.00 79.19 180 ILE A N 1
ATOM 1452 C CA . ILE A 1 180 ? 24.569 12.877 -22.267 1.00 79.19 180 ILE A CA 1
ATOM 1453 C C . ILE A 1 180 ? 23.292 12.341 -21.611 1.00 79.19 180 ILE A C 1
ATOM 1455 O O . ILE A 1 180 ? 23.368 11.539 -20.678 1.00 79.19 180 ILE A O 1
ATOM 1459 N N . LEU A 1 181 ? 22.117 12.714 -22.130 1.00 74.75 181 LEU A N 1
ATOM 1460 C CA . LEU A 1 181 ? 20.839 12.168 -21.660 1.00 74.75 181 LEU A CA 1
ATOM 1461 C C . LEU A 1 181 ? 20.747 10.649 -21.850 1.00 74.75 181 LEU A C 1
ATOM 1463 O O . LEU A 1 181 ? 20.075 9.982 -21.070 1.00 74.75 181 LEU A O 1
ATOM 1467 N N . PHE A 1 182 ? 21.451 10.096 -22.838 1.00 72.94 182 PHE A N 1
ATOM 1468 C CA . PHE A 1 182 ? 21.548 8.665 -23.113 1.00 72.94 182 PHE A CA 1
ATOM 1469 C C . PHE A 1 182 ? 22.394 7.905 -22.085 1.00 72.94 182 PHE A C 1
ATOM 1471 O O . PHE A 1 182 ? 22.081 6.757 -21.759 1.00 72.94 182 PHE A O 1
ATOM 1478 N N . LEU A 1 183 ? 23.438 8.523 -21.525 1.00 78.75 183 LEU A N 1
ATOM 1479 C CA . LEU A 1 183 ? 24.269 7.878 -20.502 1.00 78.75 183 LEU A CA 1
ATOM 1480 C C . LEU A 1 183 ? 23.485 7.596 -19.214 1.00 78.75 183 LEU A C 1
ATOM 1482 O O . LEU A 1 183 ? 23.762 6.610 -18.535 1.00 78.75 183 LEU A O 1
ATOM 1486 N N . TYR A 1 184 ? 22.473 8.406 -18.900 1.00 76.06 184 TYR A N 1
ATOM 1487 C CA . TYR A 1 184 ? 21.662 8.253 -17.692 1.00 76.06 184 TYR A CA 1
ATOM 1488 C C . TYR A 1 184 ? 20.846 6.939 -17.631 1.00 76.06 184 TYR A C 1
ATOM 1490 O O . TYR A 1 184 ? 21.015 6.187 -16.668 1.00 76.06 184 TYR A O 1
ATOM 1498 N N . PRO A 1 185 ? 20.009 6.570 -18.624 1.00 70.00 185 PRO A N 1
ATOM 1499 C CA . PRO A 1 185 ? 19.300 5.291 -18.619 1.00 70.00 185 PRO A CA 1
ATOM 1500 C C . PRO A 1 185 ? 20.245 4.090 -18.748 1.00 70.00 185 PRO A C 1
ATOM 1502 O O . PRO A 1 185 ? 19.955 3.041 -18.176 1.00 70.00 185 PRO A O 1
ATOM 1505 N N . VAL A 1 186 ? 21.387 4.224 -19.437 1.00 73.62 186 VAL A N 1
ATOM 1506 C CA . VAL A 1 186 ? 22.424 3.175 -19.478 1.00 73.62 186 VAL A CA 1
ATOM 1507 C C . VAL A 1 186 ? 23.029 2.961 -18.091 1.00 73.62 186 VAL A C 1
ATOM 1509 O O . VAL A 1 186 ? 23.139 1.820 -17.641 1.00 73.62 186 VAL A O 1
ATOM 1512 N N . TYR A 1 187 ? 23.353 4.043 -17.384 1.00 79.19 187 TYR A N 1
ATOM 1513 C CA . TYR A 1 187 ? 23.803 3.999 -15.998 1.00 79.19 187 TYR A CA 1
ATOM 1514 C C . TYR A 1 187 ? 22.752 3.351 -15.088 1.00 79.19 187 TYR A C 1
ATOM 1516 O O . TYR A 1 187 ? 23.089 2.446 -14.327 1.00 79.19 187 TYR A O 1
ATOM 1524 N N . LEU A 1 188 ? 21.474 3.725 -15.213 1.00 70.62 188 LEU A N 1
ATOM 1525 C CA . LEU A 1 188 ? 20.386 3.100 -14.453 1.00 70.62 188 LEU A CA 1
ATOM 1526 C C . LEU A 1 188 ? 20.229 1.610 -14.777 1.00 70.62 188 LEU A C 1
ATOM 1528 O O . LEU A 1 188 ? 20.040 0.815 -13.862 1.00 70.62 188 LEU A O 1
ATOM 1532 N N . ALA A 1 189 ? 20.332 1.206 -16.046 1.00 67.75 189 ALA A N 1
ATOM 1533 C CA . ALA A 1 189 ? 20.271 -0.198 -16.450 1.00 67.75 189 ALA A CA 1
ATOM 1534 C C . ALA A 1 189 ? 21.456 -1.003 -15.897 1.00 67.75 189 ALA A C 1
ATOM 1536 O O . ALA A 1 189 ? 21.292 -2.145 -15.462 1.00 67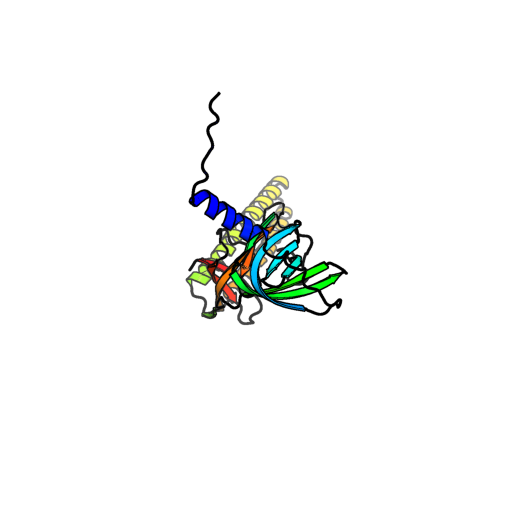.75 189 ALA A O 1
ATOM 1537 N N . TRP A 1 190 ? 22.653 -0.412 -15.896 1.00 71.81 190 TRP A N 1
ATOM 1538 C CA . TRP A 1 190 ? 23.847 -1.027 -15.328 1.00 71.81 190 TRP A CA 1
ATOM 1539 C C . TRP A 1 190 ? 23.745 -1.153 -13.807 1.00 71.81 190 TRP A C 1
ATOM 1541 O O . TRP A 1 190 ? 23.970 -2.240 -13.275 1.00 71.81 190 TRP A O 1
ATOM 1551 N N . LYS A 1 191 ? 23.291 -0.094 -13.125 1.00 68.00 191 LYS A N 1
ATOM 1552 C CA . LYS A 1 191 ? 22.973 -0.116 -11.695 1.00 68.00 191 LYS A CA 1
ATOM 1553 C C . LYS A 1 191 ? 21.910 -1.179 -11.396 1.00 68.00 191 LYS A C 1
ATOM 1555 O O . LYS A 1 191 ? 22.080 -1.982 -10.501 1.00 68.00 191 LYS A O 1
ATOM 1560 N N . GLN A 1 192 ? 20.861 -1.304 -12.205 1.00 63.59 192 GLN A N 1
ATOM 1561 C CA . GLN A 1 192 ? 19.825 -2.327 -12.009 1.00 63.59 192 GLN A CA 1
ATOM 1562 C C . GLN A 1 192 ? 20.338 -3.763 -12.179 1.00 63.59 192 GLN A C 1
ATOM 1564 O O . GLN A 1 192 ? 19.875 -4.654 -11.470 1.00 63.59 192 GLN A O 1
ATOM 1569 N N . LYS A 1 193 ? 21.324 -4.012 -13.054 1.00 64.81 193 LYS A N 1
ATOM 1570 C CA . LYS A 1 193 ? 21.966 -5.336 -13.164 1.00 64.81 193 LYS A CA 1
ATOM 1571 C C . LYS A 1 193 ? 22.706 -5.760 -11.888 1.00 64.81 193 LYS A C 1
ATOM 1573 O O . LYS A 1 193 ? 22.966 -6.957 -11.744 1.00 64.81 193 LYS A O 1
ATOM 1578 N N . SER A 1 194 ? 23.031 -4.827 -10.986 1.00 63.31 194 SER A N 1
ATOM 1579 C CA . SER A 1 194 ? 23.665 -5.130 -9.697 1.00 63.31 194 SER A CA 1
ATOM 1580 C C . SER A 1 194 ? 22.673 -5.532 -8.598 1.00 63.31 194 SER A C 1
ATOM 1582 O O . SER A 1 194 ? 23.107 -5.955 -7.527 1.00 63.31 194 SER A O 1
ATOM 1584 N N . ALA A 1 195 ? 21.356 -5.467 -8.848 1.00 64.50 195 ALA A N 1
ATOM 1585 C CA . ALA A 1 195 ? 20.374 -6.106 -7.976 1.00 64.50 195 ALA A CA 1
ATOM 1586 C C . ALA A 1 195 ? 20.596 -7.626 -8.004 1.00 64.50 195 ALA A C 1
ATOM 1588 O O . ALA A 1 195 ? 20.472 -8.284 -9.041 1.00 64.50 195 ALA A O 1
ATOM 1589 N N . SER A 1 196 ? 21.009 -8.169 -6.864 1.00 69.69 196 SER A N 1
ATOM 1590 C CA . SER A 1 196 ? 21.335 -9.585 -6.696 1.00 69.69 196 SER A CA 1
ATOM 1591 C C . SER A 1 196 ? 20.187 -10.366 -6.085 1.00 69.69 196 SER A C 1
ATOM 1593 O O . SER A 1 196 ? 20.032 -11.551 -6.382 1.00 69.69 196 SER A O 1
ATOM 1595 N N . ASN A 1 197 ? 19.359 -9.687 -5.296 1.00 79.31 197 ASN A N 1
ATOM 1596 C CA . ASN A 1 197 ? 18.314 -10.295 -4.503 1.00 79.31 197 ASN A CA 1
ATOM 1597 C C . ASN A 1 197 ? 16.958 -9.672 -4.829 1.00 79.31 197 ASN A C 1
ATOM 1599 O O . ASN A 1 197 ? 16.832 -8.478 -5.107 1.00 79.31 197 ASN A O 1
ATOM 1603 N N . ARG A 1 198 ? 15.925 -10.504 -4.767 1.00 81.00 198 ARG A N 1
ATOM 1604 C CA . ARG A 1 198 ? 14.535 -10.075 -4.690 1.00 81.00 198 ARG A CA 1
ATOM 1605 C C . ARG A 1 198 ? 14.003 -10.412 -3.307 1.00 81.00 198 ARG A C 1
ATOM 1607 O O . ARG A 1 198 ? 14.230 -11.504 -2.785 1.00 81.00 198 ARG A O 1
ATOM 1614 N N . ARG A 1 199 ? 13.261 -9.479 -2.737 1.00 81.06 199 ARG A N 1
ATOM 1615 C CA . ARG A 1 199 ? 12.457 -9.681 -1.543 1.00 81.06 199 ARG A CA 1
ATOM 1616 C C . ARG A 1 199 ? 11.026 -9.946 -1.985 1.00 81.06 199 ARG A C 1
ATOM 1618 O O . ARG A 1 199 ? 10.427 -9.130 -2.681 1.00 81.06 199 ARG A O 1
ATOM 1625 N N . ILE A 1 200 ? 10.510 -11.105 -1.614 1.00 83.88 200 ILE A N 1
ATOM 1626 C CA . ILE A 1 200 ? 9.123 -11.499 -1.825 1.00 83.88 200 ILE A CA 1
ATOM 1627 C C . ILE A 1 200 ? 8.409 -11.274 -0.501 1.00 83.88 200 ILE A C 1
ATOM 1629 O O . ILE A 1 200 ? 8.784 -11.859 0.513 1.00 83.88 200 ILE A O 1
ATOM 1633 N N . ILE A 1 201 ? 7.413 -10.402 -0.520 1.00 85.00 201 ILE A N 1
ATOM 1634 C CA . ILE A 1 201 ? 6.586 -10.060 0.627 1.00 85.00 201 ILE A CA 1
ATOM 1635 C C . ILE A 1 201 ? 5.200 -10.627 0.355 1.00 85.00 201 ILE A C 1
ATOM 1637 O O . ILE A 1 201 ? 4.507 -10.158 -0.546 1.00 85.00 201 ILE A O 1
ATOM 1641 N N . GLN A 1 202 ? 4.800 -11.636 1.117 1.00 88.56 202 GLN A N 1
ATOM 1642 C CA . GLN A 1 202 ? 3.442 -12.157 1.086 1.00 88.56 202 GLN A CA 1
ATOM 1643 C C . GLN A 1 202 ? 2.648 -11.537 2.231 1.00 88.56 202 GLN A C 1
ATOM 1645 O O . GLN A 1 202 ? 3.032 -11.647 3.395 1.00 88.56 202 GLN A O 1
ATOM 1650 N N . THR A 1 203 ? 1.557 -10.862 1.885 1.00 90.81 203 THR A N 1
ATOM 1651 C CA . THR A 1 203 ? 0.732 -10.112 2.835 1.00 90.81 203 THR A CA 1
ATOM 1652 C C . THR A 1 203 ? -0.696 -9.969 2.310 1.00 90.81 203 THR A C 1
ATOM 1654 O O . THR A 1 203 ? -1.012 -10.410 1.206 1.00 90.81 203 THR A O 1
ATOM 1657 N N . THR A 1 204 ? -1.570 -9.356 3.101 1.00 92.50 204 THR A N 1
ATOM 1658 C CA . THR A 1 204 ? -2.977 -9.123 2.756 1.00 92.50 204 THR A CA 1
ATOM 1659 C C . THR A 1 204 ? -3.230 -7.638 2.536 1.00 92.50 204 THR A C 1
ATOM 1661 O O . THR A 1 204 ? -2.715 -6.796 3.273 1.00 92.50 204 THR A O 1
ATOM 1664 N N . ILE A 1 205 ? -4.033 -7.312 1.526 1.00 92.69 205 ILE A N 1
ATOM 1665 C CA . ILE A 1 205 ? -4.548 -5.960 1.315 1.00 92.69 205 ILE A CA 1
ATOM 1666 C C . ILE A 1 205 ? -5.596 -5.687 2.389 1.00 92.69 205 ILE A C 1
ATOM 1668 O O . ILE A 1 205 ? -6.591 -6.398 2.485 1.00 92.69 205 ILE A O 1
ATOM 1672 N N . THR A 1 206 ? -5.398 -4.659 3.200 1.00 93.06 206 THR A N 1
ATOM 1673 C CA . THR A 1 206 ? -6.293 -4.338 4.318 1.00 93.06 206 THR A CA 1
ATOM 1674 C C . THR A 1 206 ? -7.126 -3.099 4.054 1.00 93.06 206 THR A C 1
ATOM 1676 O O . THR A 1 206 ? -8.283 -3.037 4.465 1.00 93.06 206 THR A O 1
ATOM 1679 N N . GLU A 1 207 ? -6.592 -2.138 3.303 1.00 92.62 207 GLU A N 1
ATOM 1680 C CA . GLU A 1 207 ? -7.322 -0.934 2.914 1.00 92.62 207 GLU A CA 1
ATOM 1681 C C . GLU A 1 207 ? -7.050 -0.585 1.454 1.00 92.62 207 GLU A C 1
ATOM 1683 O O . GLU A 1 207 ? -5.941 -0.753 0.947 1.00 92.62 207 GLU A O 1
ATOM 1688 N N . VAL A 1 208 ? -8.068 -0.061 0.781 1.00 93.06 208 VAL A N 1
ATOM 1689 C CA . VAL A 1 208 ? -7.967 0.478 -0.576 1.00 93.06 208 VAL A CA 1
ATOM 1690 C C . VAL A 1 208 ? -8.415 1.928 -0.524 1.00 93.06 208 VAL A C 1
ATOM 1692 O O . VAL A 1 208 ? -9.584 2.198 -0.257 1.00 93.06 208 VAL A O 1
ATOM 1695 N N . LEU A 1 209 ? -7.497 2.856 -0.774 1.00 91.25 209 LEU A N 1
ATOM 1696 C CA . LEU A 1 209 ? -7.723 4.298 -0.721 1.00 91.25 209 LEU A CA 1
ATOM 1697 C C . LEU A 1 209 ? -7.650 4.862 -2.140 1.00 91.25 209 LEU A C 1
ATOM 1699 O O . LEU A 1 209 ? -6.649 4.689 -2.821 1.00 91.25 209 LEU A O 1
ATOM 1703 N N . THR A 1 210 ? -8.699 5.530 -2.606 1.00 90.56 210 THR A N 1
ATOM 1704 C CA . THR A 1 210 ? -8.703 6.237 -3.896 1.00 90.56 210 THR A CA 1
ATOM 1705 C C . THR A 1 210 ? -8.592 7.726 -3.633 1.00 90.56 210 THR A C 1
ATOM 1707 O O . THR A 1 210 ? -9.480 8.303 -3.005 1.00 90.56 210 THR A O 1
ATOM 1710 N N . LEU A 1 211 ? -7.494 8.324 -4.082 1.00 87.75 211 LEU A N 1
ATOM 1711 C CA . LEU A 1 211 ? -7.210 9.742 -3.922 1.00 87.75 211 LEU A CA 1
ATOM 1712 C C . LEU A 1 211 ? -7.820 10.545 -5.073 1.00 87.75 211 LEU A C 1
ATOM 1714 O O . LEU A 1 211 ? -7.729 10.150 -6.237 1.00 87.75 211 LEU A O 1
ATOM 1718 N N . SER A 1 212 ? -8.391 11.691 -4.724 1.00 83.00 212 SER A N 1
ATOM 1719 C CA . SER A 1 212 ? -8.884 12.712 -5.645 1.00 83.00 212 SER A CA 1
ATOM 1720 C C . SER A 1 212 ? -7.704 13.533 -6.153 1.00 83.00 212 SER A C 1
ATOM 1722 O O . SER A 1 212 ? -7.357 14.569 -5.582 1.00 83.00 212 SER A O 1
ATOM 1724 N N . MET A 1 213 ? -7.076 13.064 -7.221 1.00 78.06 213 MET A N 1
ATOM 1725 C CA . MET A 1 213 ? -6.068 13.801 -7.984 1.00 78.06 213 MET A CA 1
ATOM 1726 C C . MET A 1 213 ? -6.513 13.903 -9.445 1.00 78.06 213 MET A C 1
ATOM 1728 O O . MET A 1 213 ? -7.478 13.245 -9.833 1.00 78.06 213 MET A O 1
ATOM 1732 N N . GLU A 1 214 ? -5.830 14.739 -10.234 1.00 66.81 214 GLU A N 1
ATOM 1733 C CA . GLU A 1 214 ? -6.112 14.933 -11.668 1.00 66.81 214 GLU A CA 1
ATOM 1734 C C . GLU A 1 214 ? -6.154 13.588 -12.414 1.00 66.81 214 GLU A C 1
ATOM 1736 O O . GLU A 1 214 ? -7.096 13.324 -13.159 1.00 66.81 214 GLU A O 1
ATOM 1741 N N . ASP A 1 215 ? -5.234 12.689 -12.055 1.00 67.75 215 ASP A N 1
ATOM 1742 C CA . ASP A 1 215 ? -5.295 11.263 -12.350 1.00 67.75 215 ASP A CA 1
ATOM 1743 C C . ASP A 1 215 ? -5.609 10.507 -11.054 1.00 67.75 215 ASP A C 1
ATOM 1745 O O . ASP A 1 215 ? -4.752 10.375 -10.179 1.00 67.75 215 ASP A O 1
ATOM 1749 N N . SER A 1 216 ? -6.851 10.041 -10.890 1.00 73.69 216 SER A N 1
ATOM 1750 C CA . SER A 1 216 ? -7.295 9.332 -9.683 1.00 73.69 216 SER A CA 1
ATOM 1751 C C . SER A 1 216 ? -6.297 8.237 -9.279 1.00 73.69 216 SER A C 1
ATOM 1753 O O . SER A 1 216 ? -6.130 7.251 -10.003 1.00 73.69 216 SER A O 1
ATOM 1755 N N . LEU A 1 217 ? -5.648 8.394 -8.122 1.00 83.44 217 LEU A N 1
ATOM 1756 C CA . LEU A 1 217 ? -4.585 7.495 -7.677 1.00 83.44 217 LEU A CA 1
ATOM 1757 C C . LEU A 1 217 ? -5.126 6.524 -6.629 1.00 83.44 217 LEU A C 1
ATOM 1759 O O . LEU A 1 217 ? -5.538 6.928 -5.541 1.00 83.44 217 LEU A O 1
ATOM 1763 N N . THR A 1 218 ? -5.103 5.228 -6.929 1.00 87.62 218 THR A N 1
ATOM 1764 C CA . THR A 1 218 ? -5.433 4.193 -5.944 1.00 87.62 218 THR A CA 1
ATOM 1765 C C . THR A 1 218 ? -4.179 3.766 -5.185 1.00 87.62 218 THR A C 1
ATOM 1767 O O . THR A 1 218 ? -3.150 3.452 -5.779 1.00 87.62 218 THR A O 1
ATOM 1770 N N . GLN A 1 219 ? -4.281 3.726 -3.861 1.00 88.38 219 GLN A N 1
ATOM 1771 C CA . GLN A 1 219 ? -3.262 3.246 -2.940 1.00 88.38 219 GLN A CA 1
ATOM 1772 C C . GLN A 1 219 ? -3.805 2.055 -2.148 1.00 88.38 219 GLN A C 1
ATOM 1774 O O . GLN A 1 219 ? -4.948 2.052 -1.691 1.00 88.38 219 GLN A O 1
ATOM 1779 N N . TYR A 1 220 ? -2.965 1.045 -1.970 1.00 89.75 220 TYR A N 1
ATOM 1780 C CA . TYR A 1 220 ? -3.255 -0.154 -1.202 1.00 89.75 220 TYR A CA 1
ATOM 1781 C C . TYR A 1 220 ? -2.482 -0.128 0.105 1.00 89.75 220 TYR A C 1
ATOM 1783 O O . TYR A 1 220 ? -1.264 0.056 0.096 1.00 89.75 220 TYR A O 1
ATOM 1791 N N . ARG A 1 221 ? -3.172 -0.339 1.224 1.00 89.25 221 ARG A N 1
ATOM 1792 C CA . ARG A 1 221 ? -2.530 -0.589 2.509 1.00 89.25 221 ARG A CA 1
ATOM 1793 C C . ARG A 1 221 ? -2.406 -2.086 2.750 1.00 89.25 221 ARG A C 1
ATOM 1795 O O . ARG A 1 221 ? -3.349 -2.834 2.502 1.00 89.25 221 ARG A O 1
ATOM 1802 N N . LEU A 1 222 ? -1.239 -2.497 3.223 1.00 90.25 222 LEU A N 1
ATOM 1803 C CA . LEU A 1 222 ? -0.910 -3.871 3.582 1.00 90.25 222 LEU A CA 1
ATOM 1804 C C . LEU A 1 222 ? -1.178 -4.123 5.074 1.00 90.25 222 LEU A C 1
ATOM 1806 O O . LEU A 1 222 ? -1.410 -3.190 5.847 1.00 90.25 222 LEU A O 1
ATOM 1810 N N . ALA A 1 223 ? -1.127 -5.386 5.495 1.00 89.31 223 ALA A N 1
ATOM 1811 C CA . ALA A 1 223 ? -1.379 -5.775 6.884 1.00 89.31 223 ALA A CA 1
ATOM 1812 C C . ALA A 1 223 ? -0.399 -5.165 7.902 1.00 89.31 223 ALA A C 1
ATOM 1814 O O . ALA A 1 223 ? -0.799 -4.873 9.027 1.00 89.31 223 ALA A O 1
ATOM 1815 N N . ASP A 1 224 ? 0.847 -4.909 7.501 1.00 83.38 224 ASP A N 1
ATOM 1816 C CA . ASP A 1 224 ? 1.877 -4.246 8.315 1.00 83.38 224 ASP A CA 1
ATOM 1817 C C . ASP A 1 224 ? 1.708 -2.711 8.392 1.00 83.38 224 ASP A C 1
ATOM 1819 O O . ASP A 1 224 ? 2.455 -2.029 9.100 1.00 83.38 224 ASP A O 1
ATOM 1823 N N . GLY A 1 225 ? 0.732 -2.168 7.654 1.00 83.56 225 GLY A N 1
ATOM 1824 C CA . GLY A 1 225 ? 0.425 -0.744 7.561 1.00 83.56 225 GLY A CA 1
ATOM 1825 C C . GLY A 1 225 ? 1.116 -0.010 6.414 1.00 83.56 225 GLY A C 1
ATOM 1826 O O . GLY A 1 225 ? 0.798 1.163 6.171 1.00 83.56 225 GLY A O 1
ATOM 1827 N N . THR A 1 226 ? 2.004 -0.682 5.675 1.00 83.75 226 THR A N 1
ATOM 1828 C CA . THR A 1 226 ? 2.699 -0.126 4.511 1.00 83.75 226 THR A CA 1
ATOM 1829 C C . THR A 1 226 ? 1.699 0.264 3.422 1.00 83.75 226 THR A C 1
ATOM 1831 O O . THR A 1 226 ? 0.754 -0.467 3.140 1.00 83.75 226 THR A O 1
ATOM 1834 N N . ILE A 1 227 ? 1.906 1.424 2.789 1.00 83.94 227 ILE A N 1
ATOM 1835 C CA . ILE A 1 227 ? 1.089 1.908 1.666 1.00 83.94 227 ILE A CA 1
ATOM 1836 C C . ILE A 1 227 ? 1.871 1.739 0.362 1.00 83.94 227 ILE A C 1
ATOM 1838 O O . ILE A 1 227 ? 3.009 2.210 0.264 1.00 83.94 227 ILE A O 1
ATOM 1842 N N . LEU A 1 228 ? 1.243 1.124 -0.639 1.00 80.81 228 LEU A N 1
ATOM 1843 C CA . LEU A 1 228 ? 1.769 0.945 -1.989 1.00 80.81 228 LEU A CA 1
ATOM 1844 C C . LEU A 1 228 ? 0.846 1.586 -3.036 1.00 80.81 228 LEU A C 1
ATOM 1846 O O . LEU A 1 228 ? -0.374 1.498 -2.898 1.00 80.81 228 LEU A O 1
ATOM 1850 N N . PRO A 1 229 ? 1.391 2.194 -4.103 1.00 80.12 229 PRO A N 1
ATOM 1851 C CA . PRO A 1 229 ? 0.584 2.638 -5.235 1.00 80.12 229 PRO A CA 1
ATOM 1852 C C . PRO A 1 229 ? 0.023 1.439 -6.015 1.00 80.12 229 PRO A C 1
ATOM 1854 O O . PRO A 1 229 ? 0.608 0.349 -6.031 1.00 80.12 229 PRO A O 1
ATOM 1857 N N . ALA A 1 230 ? -1.122 1.629 -6.671 1.00 78.50 230 ALA A N 1
ATOM 1858 C CA . ALA A 1 230 ? -1.742 0.587 -7.475 1.00 78.50 230 ALA A CA 1
ATOM 1859 C C . ALA A 1 230 ? -0.893 0.223 -8.702 1.00 78.50 230 ALA A C 1
ATOM 1861 O O . ALA A 1 230 ? -0.416 1.079 -9.437 1.00 78.50 230 ALA A O 1
ATOM 1862 N N . SER A 1 231 ? -0.755 -1.078 -8.966 1.00 68.44 231 SER A N 1
ATOM 1863 C CA . SER A 1 231 ? 0.025 -1.617 -10.094 1.00 68.44 231 SER A CA 1
ATOM 1864 C C . SER A 1 231 ? -0.837 -1.981 -11.316 1.00 68.44 231 SER A C 1
ATOM 1866 O O . SER A 1 231 ? -0.501 -2.881 -12.082 1.00 68.44 231 SER A O 1
ATOM 1868 N N . GLY A 1 232 ? -1.983 -1.312 -11.490 1.00 70.00 232 GLY A N 1
ATOM 1869 C CA . GLY A 1 232 ? -2.932 -1.546 -12.591 1.00 70.00 232 GLY A CA 1
ATOM 1870 C C . GLY A 1 232 ? -3.918 -2.705 -12.377 1.00 70.00 232 GLY A C 1
ATOM 1871 O O . GLY A 1 232 ? -4.911 -2.799 -13.093 1.00 70.00 232 GLY A O 1
ATOM 1872 N N . LYS A 1 233 ? -3.705 -3.562 -11.371 1.00 78.50 233 LYS A N 1
ATOM 1873 C CA . LYS A 1 233 ? -4.713 -4.533 -10.914 1.00 78.50 233 LYS A CA 1
ATOM 1874 C C . LYS A 1 233 ? -5.636 -3.896 -9.883 1.00 78.50 233 LYS A C 1
ATOM 1876 O O . LYS A 1 233 ? -5.149 -3.233 -8.969 1.00 78.50 233 LYS A O 1
ATOM 1881 N N . MET A 1 234 ? -6.940 -4.144 -10.006 1.00 86.06 234 MET A N 1
ATOM 1882 C CA . MET A 1 234 ? -7.934 -3.797 -8.987 1.00 86.06 234 MET A CA 1
ATOM 1883 C C . MET A 1 234 ? -7.946 -4.869 -7.898 1.00 86.06 234 MET A C 1
ATOM 1885 O O . MET A 1 234 ? -8.410 -5.981 -8.139 1.00 86.06 234 MET A O 1
ATOM 1889 N N . LEU A 1 235 ? -7.421 -4.526 -6.725 1.00 90.75 235 LEU A N 1
ATOM 1890 C CA . LEU A 1 235 ? -7.410 -5.383 -5.540 1.00 90.75 235 LEU A CA 1
ATOM 1891 C C . LEU A 1 235 ? -8.466 -4.911 -4.539 1.00 90.75 235 LEU A C 1
ATOM 1893 O O . LEU A 1 235 ? -8.863 -3.741 -4.542 1.00 90.75 235 LEU A O 1
ATOM 1897 N N . LYS A 1 236 ? -8.917 -5.820 -3.679 1.00 93.00 236 LYS A N 1
ATOM 1898 C CA . LYS A 1 236 ? -9.907 -5.568 -2.629 1.00 93.00 236 LYS A CA 1
ATOM 1899 C C . LYS A 1 236 ? -9.328 -5.874 -1.246 1.00 93.00 236 LYS A C 1
ATOM 1901 O O . LYS A 1 236 ? -8.410 -6.686 -1.134 1.00 93.00 236 LYS A O 1
ATOM 1906 N N . PRO A 1 237 ? -9.871 -5.264 -0.176 1.00 94.31 237 PRO A N 1
ATOM 1907 C CA . PRO A 1 237 ? -9.533 -5.679 1.178 1.00 94.31 237 PRO A CA 1
ATOM 1908 C C . PRO A 1 237 ? -9.820 -7.174 1.380 1.00 94.31 237 PRO A C 1
ATOM 1910 O O . PRO A 1 237 ? -10.898 -7.644 1.021 1.00 94.31 237 PRO A O 1
ATOM 1913 N N . GLY A 1 238 ? -8.864 -7.899 1.956 1.00 92.50 238 GLY A N 1
ATOM 1914 C CA . GLY A 1 238 ? -8.886 -9.352 2.134 1.00 92.50 238 GLY A CA 1
ATOM 1915 C C . GLY A 1 238 ? -8.117 -10.136 1.064 1.00 92.50 238 GLY A C 1
ATOM 1916 O O . GLY A 1 238 ? -7.808 -11.304 1.294 1.00 92.50 238 GLY A O 1
ATOM 1917 N N . ASP A 1 239 ? -7.755 -9.520 -0.067 1.00 92.75 239 ASP A N 1
ATOM 1918 C CA . ASP A 1 239 ? -6.952 -10.194 -1.092 1.00 92.75 239 ASP A CA 1
ATOM 1919 C C . ASP A 1 239 ? -5.534 -10.463 -0.571 1.00 92.75 239 ASP A C 1
ATOM 1921 O O . ASP A 1 239 ? -4.853 -9.561 -0.072 1.00 92.75 239 ASP A O 1
ATOM 1925 N N . THR A 1 240 ? -5.061 -11.700 -0.730 1.00 91.44 240 THR A N 1
ATOM 1926 C CA . THR A 1 240 ? -3.665 -12.056 -0.453 1.00 91.44 240 THR A CA 1
ATOM 1927 C C . THR A 1 240 ? -2.812 -11.750 -1.674 1.00 91.44 240 THR A C 1
ATOM 1929 O O . THR A 1 240 ? -3.129 -12.148 -2.797 1.00 91.44 240 THR A O 1
ATOM 1932 N N . VAL A 1 241 ? -1.708 -11.043 -1.455 1.00 89.25 241 VAL A N 1
ATOM 1933 C CA . VAL A 1 241 ? -0.787 -10.643 -2.511 1.00 89.25 241 VAL A CA 1
ATOM 1934 C C . VAL A 1 241 ? 0.640 -11.051 -2.200 1.00 89.25 241 VAL A C 1
ATOM 1936 O O . VAL A 1 241 ? 1.088 -11.037 -1.055 1.00 89.25 241 VAL A O 1
ATOM 1939 N N . SER A 1 242 ? 1.363 -11.370 -3.264 1.00 87.31 242 SER A N 1
ATOM 1940 C CA . SER A 1 242 ? 2.808 -11.510 -3.284 1.00 87.31 242 SER A CA 1
ATOM 1941 C C . SER A 1 242 ? 3.408 -10.295 -3.984 1.00 87.31 242 SER A C 1
ATOM 1943 O O . SER A 1 242 ? 3.155 -10.031 -5.165 1.00 87.31 242 SER A O 1
ATOM 1945 N N . ILE A 1 243 ? 4.169 -9.519 -3.224 1.00 83.75 243 ILE A N 1
ATOM 1946 C CA . ILE A 1 243 ? 4.812 -8.285 -3.651 1.00 83.75 243 ILE A CA 1
ATOM 1947 C C . ILE A 1 243 ? 6.292 -8.576 -3.825 1.00 83.75 243 ILE A C 1
ATOM 1949 O O . ILE A 1 243 ? 6.988 -8.940 -2.879 1.00 83.75 243 ILE A O 1
ATOM 1953 N N . MET A 1 244 ? 6.784 -8.390 -5.043 1.00 79.56 244 MET A N 1
ATOM 1954 C CA . MET A 1 244 ? 8.192 -8.574 -5.352 1.00 79.56 244 MET A CA 1
ATOM 1955 C C . MET A 1 244 ? 8.895 -7.223 -5.394 1.00 79.56 244 MET A C 1
ATOM 1957 O O . MET A 1 244 ? 8.513 -6.334 -6.159 1.00 79.56 244 MET A O 1
ATOM 1961 N N . VAL A 1 245 ? 9.944 -7.085 -4.590 1.00 77.44 245 VAL A N 1
ATOM 1962 C CA . VAL A 1 245 ? 10.788 -5.894 -4.513 1.00 77.44 245 VAL A CA 1
ATOM 1963 C C . VAL A 1 245 ? 12.218 -6.288 -4.865 1.00 77.44 245 VAL A C 1
ATOM 1965 O O . VAL A 1 245 ? 12.772 -7.209 -4.272 1.00 77.44 245 VAL A O 1
ATOM 1968 N N . ALA A 1 246 ? 12.825 -5.607 -5.833 1.00 73.50 246 ALA A N 1
ATOM 1969 C CA . ALA A 1 246 ? 14.249 -5.777 -6.115 1.00 73.50 246 ALA A CA 1
ATOM 1970 C C . ALA A 1 246 ? 15.062 -5.045 -5.042 1.00 73.50 246 ALA A C 1
ATOM 1972 O O . ALA A 1 246 ? 14.752 -3.891 -4.748 1.00 73.50 246 ALA A O 1
ATOM 1973 N N . GLU A 1 247 ? 16.076 -5.704 -4.478 1.00 70.69 247 GLU A N 1
ATOM 1974 C CA . GLU A 1 247 ? 16.951 -5.160 -3.436 1.00 70.69 247 GLU A CA 1
ATOM 1975 C C . GLU A 1 247 ? 18.408 -5.166 -3.932 1.00 70.69 247 GLU A C 1
ATOM 1977 O O . GLU A 1 247 ? 18.921 -6.175 -4.432 1.00 70.69 247 GLU A O 1
ATOM 1982 N N . HIS A 1 248 ? 19.083 -4.018 -3.834 1.00 66.25 248 HIS A N 1
ATOM 1983 C CA . HIS A 1 248 ? 20.526 -3.936 -4.075 1.00 66.25 248 HIS A CA 1
ATOM 1984 C C . HIS A 1 248 ? 21.327 -4.602 -2.948 1.00 66.25 248 HIS A C 1
ATOM 1986 O O . HIS A 1 248 ? 20.825 -4.813 -1.847 1.00 66.25 248 HIS A O 1
ATOM 1992 N N . HIS A 1 249 ? 22.590 -4.945 -3.224 1.00 60.78 249 HIS A N 1
ATOM 1993 C CA . HIS A 1 249 ? 23.484 -5.624 -2.272 1.00 60.78 249 HIS A CA 1
ATOM 1994 C C . HIS A 1 249 ? 23.660 -4.893 -0.927 1.00 60.78 249 HIS A C 1
ATOM 1996 O O . HIS A 1 249 ? 24.042 -5.523 0.054 1.00 60.78 249 HIS A O 1
ATOM 2002 N N . ASP A 1 250 ? 23.393 -3.589 -0.888 1.00 60.66 250 ASP A N 1
ATOM 2003 C CA . ASP A 1 250 ? 23.473 -2.719 0.286 1.00 60.66 250 ASP A CA 1
ATOM 2004 C C . ASP A 1 250 ? 22.120 -2.518 1.004 1.00 60.66 250 ASP A C 1
ATOM 2006 O O . ASP A 1 250 ? 22.065 -1.851 2.034 1.00 60.66 250 ASP A O 1
ATOM 2010 N N . GLY A 1 251 ? 21.025 -3.079 0.475 1.00 56.84 251 GLY A N 1
ATOM 2011 C CA . GLY A 1 251 ? 19.677 -2.994 1.044 1.00 56.84 251 GLY A CA 1
ATOM 2012 C C . GLY A 1 251 ? 18.944 -1.661 0.832 1.00 56.84 251 GLY A C 1
ATOM 2013 O O . GLY A 1 251 ? 17.820 -1.506 1.319 1.00 56.84 251 GLY A O 1
ATOM 2014 N N . THR A 1 252 ? 19.550 -0.692 0.130 1.00 56.19 252 THR A N 1
ATOM 2015 C CA . THR A 1 252 ? 19.076 0.708 0.126 1.00 56.19 252 THR A CA 1
ATOM 2016 C C . THR A 1 252 ? 18.089 1.046 -0.992 1.00 56.19 252 THR A C 1
ATOM 2018 O O . THR A 1 252 ? 17.253 1.931 -0.814 1.00 56.19 252 THR A O 1
ATOM 2021 N N . ASP A 1 253 ? 18.133 0.336 -2.121 1.00 55.69 253 ASP A N 1
ATOM 2022 C CA . ASP A 1 253 ? 17.293 0.621 -3.288 1.00 55.69 253 ASP A CA 1
ATOM 2023 C C . ASP A 1 253 ? 16.233 -0.478 -3.448 1.00 55.69 253 ASP A C 1
ATOM 2025 O O . ASP A 1 253 ? 16.557 -1.639 -3.707 1.00 55.69 253 ASP A O 1
ATOM 2029 N N . ARG A 1 254 ? 14.964 -0.109 -3.236 1.00 61.34 254 ARG A N 1
ATOM 2030 C CA . ARG A 1 254 ? 13.804 -1.011 -3.243 1.00 61.34 254 ARG A CA 1
ATOM 2031 C C . ARG A 1 254 ? 12.832 -0.582 -4.329 1.00 61.34 254 ARG A C 1
ATOM 2033 O O . ARG A 1 254 ? 12.057 0.353 -4.135 1.00 61.34 254 ARG A O 1
ATOM 2040 N N . ARG A 1 255 ? 12.847 -1.269 -5.472 1.00 64.06 255 ARG A N 1
ATOM 2041 C CA . ARG A 1 255 ? 11.882 -1.019 -6.554 1.00 64.06 255 ARG A CA 1
ATOM 2042 C C . ARG A 1 255 ? 10.820 -2.108 -6.577 1.00 64.06 255 ARG A C 1
ATOM 2044 O O . ARG A 1 255 ? 11.159 -3.288 -6.635 1.00 64.06 255 ARG A O 1
ATOM 2051 N N . LEU A 1 256 ? 9.547 -1.707 -6.576 1.00 65.06 256 LEU A N 1
ATOM 2052 C CA . LEU A 1 256 ? 8.424 -2.615 -6.807 1.00 65.06 256 LEU A CA 1
ATOM 2053 C C . LEU A 1 256 ? 8.541 -3.202 -8.218 1.00 65.06 256 LEU A C 1
ATOM 2055 O O . LEU A 1 256 ? 8.531 -2.467 -9.206 1.00 65.06 256 LEU A O 1
ATOM 2059 N N . VAL A 1 257 ? 8.675 -4.521 -8.298 1.00 60.91 257 VAL A N 1
ATOM 2060 C CA . VAL A 1 257 ? 8.788 -5.262 -9.558 1.00 60.91 257 VAL A CA 1
ATOM 2061 C C . VAL A 1 257 ? 7.412 -5.735 -10.001 1.00 60.91 257 VAL A C 1
ATOM 2063 O O . VAL A 1 257 ? 7.054 -5.577 -11.166 1.00 60.91 257 VAL A O 1
ATOM 2066 N N . GLN A 1 258 ? 6.626 -6.302 -9.080 1.00 72.56 258 GLN A N 1
ATOM 2067 C CA . GLN A 1 258 ? 5.331 -6.883 -9.417 1.00 72.56 258 GLN A CA 1
ATOM 2068 C C . GLN A 1 258 ? 4.444 -7.087 -8.185 1.00 72.56 258 GLN A C 1
ATOM 2070 O O . GLN A 1 258 ? 4.946 -7.372 -7.098 1.00 72.56 258 GLN A O 1
ATOM 2075 N N . ILE A 1 259 ? 3.125 -7.007 -8.389 1.00 76.56 259 ILE A N 1
ATOM 2076 C CA . ILE A 1 259 ? 2.111 -7.497 -7.447 1.00 76.56 259 ILE A CA 1
ATOM 2077 C C . ILE A 1 259 ? 1.355 -8.660 -8.105 1.00 76.56 259 ILE A C 1
ATOM 2079 O O . ILE A 1 259 ? 0.751 -8.524 -9.180 1.00 76.56 259 ILE A O 1
ATOM 2083 N N . GLN A 1 260 ? 1.410 -9.828 -7.476 1.00 79.19 260 GLN A N 1
ATOM 2084 C CA . GLN A 1 260 ? 0.690 -11.029 -7.889 1.00 79.19 260 GLN A CA 1
ATOM 2085 C C . GLN A 1 260 ? -0.365 -11.366 -6.834 1.00 79.19 260 GLN A C 1
ATOM 2087 O O . GLN A 1 260 ? -0.100 -11.238 -5.646 1.00 79.19 260 GLN A O 1
ATOM 2092 N N . THR A 1 261 ? -1.561 -11.751 -7.271 1.00 80.69 261 THR A N 1
ATOM 2093 C CA . THR A 1 261 ? -2.596 -12.283 -6.375 1.00 80.69 261 THR A CA 1
ATOM 2094 C C . THR A 1 261 ? -2.309 -13.767 -6.204 1.00 80.69 261 THR A C 1
ATOM 2096 O O . THR A 1 261 ? -2.034 -14.428 -7.210 1.00 80.69 261 THR A O 1
ATOM 2099 N N . THR A 1 262 ? -2.305 -14.242 -4.962 1.00 73.44 262 THR A N 1
ATOM 2100 C CA . THR A 1 262 ? -2.027 -15.645 -4.625 1.00 73.44 262 THR A CA 1
ATOM 2101 C C . THR A 1 262 ? -3.302 -16.474 -4.643 1.00 73.44 262 THR A C 1
ATOM 2103 O O . THR A 1 262 ? -4.357 -15.927 -4.251 1.00 73.44 262 THR A O 1
#

Radius of gyration: 27.06 Å; chains: 1; bounding box: 96×41×70 Å

Sequence (262 aa):
MESTQSTLTKQDIQLLNALYAREKQPIPTKLLLLNSNTKQQVNGILLHAKLTLQQTIRYTFTDGYLDLRIPTKDELNGYRDFNYKNTIDKAYFLTNTPVILSYVEYKPGMQVLLNICYEAFDHKEAVTPMDAADRKTITQITYKSFWLYLALGGGISLVYGLLSGFKTFDAFHPLIFFAILFLYPVYLAWKQKSASNRRIIQTTITEVLTLSMEDSLTQYRLADGTILPASGKMLKPGDTVSIMVAEHHDGTDRRLVQIQTT

Foldseek 3Di:
DDDDDDDDDPVNVVVVVVVVVVVPDPQFAAPDDDPDQDKDKDKAFFADWDDPFQFWIWTAGSRHIDIAGEFDDDPPDPPPDGDSPWGWPDKAFDGRFIKMWIWGDPDVVHIHTPFMAGVVKDKDKDKDWDDPVLLVLVLVVLVVVLVVLVVVLVVVLVVQCVVVVNPVVRSVVSVVVSVVVNVVSVVVNVQSVQQTIKMKIKWFFGMWTFTPDPPTWIWTATNRRDIDTDPPDDDHGGFIWIWIWGAGPVRPHTDTSDIDTD